Protein AF-A0A0D9X3W0-F1 (afdb_monomer_lite)

Radius of gyration: 25.12 Å; chains: 1; bounding box: 94×35×66 Å

pLDDT: mean 77.07, std 23.17, range [28.19, 95.31]

Structure (mmCIF, N/CA/C/O backbone):
data_AF-A0A0D9X3W0-F1
#
_entry.id   AF-A0A0D9X3W0-F1
#
loop_
_atom_site.group_PDB
_atom_site.id
_atom_site.type_symbol
_atom_site.label_atom_id
_atom_site.label_alt_id
_atom_site.label_comp_id
_atom_site.label_asym_id
_atom_site.label_entity_id
_atom_site.label_seq_id
_atom_site.pdbx_PDB_ins_code
_atom_site.Cartn_x
_atom_site.Cartn_y
_atom_site.Cartn_z
_atom_site.occupancy
_atom_site.B_iso_or_equiv
_atom_site.auth_seq_id
_atom_site.auth_comp_id
_atom_site.auth_asym_id
_atom_site.auth_atom_id
_atom_site.pdbx_PDB_model_num
ATOM 1 N N . MET A 1 1 ? -13.004 -5.543 -9.636 1.00 58.81 1 MET A N 1
ATOM 2 C CA . MET A 1 1 ? -12.154 -4.350 -9.584 1.00 58.81 1 MET A CA 1
ATOM 3 C C . MET A 1 1 ? -11.421 -4.196 -10.905 1.00 58.81 1 MET A C 1
ATOM 5 O O . MET A 1 1 ? -10.936 -5.173 -11.465 1.00 58.81 1 MET A O 1
ATOM 9 N N . GLY A 1 2 ? -11.319 -2.949 -11.353 1.00 67.00 2 GLY A N 1
ATOM 10 C CA . GLY A 1 2 ? -10.585 -2.433 -12.505 1.00 67.00 2 GLY A CA 1
ATOM 11 C C . GLY A 1 2 ? -11.326 -1.169 -12.980 1.00 67.00 2 GLY A C 1
ATOM 12 O O . GLY A 1 2 ? -12.540 -1.209 -13.066 1.00 67.00 2 GLY A O 1
ATOM 13 N N . ARG A 1 3 ? -10.698 -0.047 -13.353 1.00 73.88 3 ARG A N 1
ATOM 14 C CA . ARG A 1 3 ? -9.425 0.031 -14.079 1.00 73.88 3 ARG A CA 1
ATOM 15 C C . ARG A 1 3 ? -8.792 1.420 -14.003 1.00 73.88 3 ARG A C 1
ATOM 17 O O . ARG A 1 3 ? -9.477 2.424 -14.106 1.00 73.88 3 ARG A O 1
ATOM 24 N N . MET A 1 4 ? -7.467 1.465 -13.886 1.00 76.31 4 MET A N 1
ATOM 25 C CA . MET A 1 4 ? -6.704 2.717 -13.952 1.00 76.31 4 MET A CA 1
ATOM 26 C C . MET A 1 4 ? -5.955 2.867 -15.278 1.00 76.31 4 MET A C 1
ATOM 28 O O . MET A 1 4 ? -5.968 3.942 -15.845 1.00 76.31 4 MET A O 1
ATOM 32 N N . HIS A 1 5 ? -5.356 1.803 -15.807 1.00 88.06 5 HIS A N 1
ATOM 33 C CA . HIS A 1 5 ? -4.697 1.791 -17.120 1.00 88.06 5 HIS A CA 1
ATOM 34 C C . HIS A 1 5 ? -5.047 0.492 -17.857 1.00 88.06 5 HIS A C 1
ATOM 36 O O . HIS A 1 5 ? -4.181 -0.272 -18.275 1.00 88.06 5 HIS A O 1
ATOM 42 N N . SER A 1 6 ? -6.334 0.162 -17.913 1.00 87.81 6 SER A N 1
ATOM 43 C CA . SER A 1 6 ? -6.803 -1.044 -18.588 1.00 87.81 6 SER A CA 1
ATOM 44 C C . SER A 1 6 ? -8.214 -0.805 -19.169 1.00 87.81 6 SER A C 1
ATOM 46 O O . SER A 1 6 ? -8.948 0.049 -18.683 1.00 87.81 6 SER A O 1
ATOM 48 N N . ARG A 1 7 ? -8.625 -1.580 -20.187 1.00 88.06 7 ARG A N 1
ATOM 49 C CA . ARG A 1 7 ? -9.913 -1.453 -20.923 1.00 88.06 7 ARG A CA 1
ATOM 50 C C . ARG A 1 7 ? -11.044 -2.416 -20.519 1.00 88.06 7 ARG A C 1
ATOM 52 O O . ARG A 1 7 ? -11.137 -3.511 -21.041 1.00 88.06 7 ARG A O 1
ATOM 59 N N . GLY A 1 8 ? -11.904 -2.098 -19.577 1.00 88.44 8 GLY A N 1
ATOM 60 C CA . GLY A 1 8 ? -12.957 -3.029 -19.158 1.00 88.44 8 GLY A CA 1
ATOM 61 C C . GLY A 1 8 ? -13.407 -2.815 -17.728 1.00 88.44 8 GLY A C 1
ATOM 62 O O . GLY A 1 8 ? -12.991 -1.860 -17.082 1.00 88.44 8 GLY A O 1
ATOM 63 N N . LYS A 1 9 ? -14.313 -3.663 -17.262 1.00 89.81 9 LYS A N 1
ATOM 64 C CA . LYS A 1 9 ? -15.359 -3.168 -16.362 1.00 89.81 9 LYS A CA 1
ATOM 65 C C . LYS A 1 9 ? -15.610 -4.067 -15.149 1.00 89.81 9 LYS A C 1
ATOM 67 O O . LYS A 1 9 ? -16.729 -4.171 -14.679 1.00 89.81 9 LYS A O 1
ATOM 72 N N . GLY A 1 10 ? -14.581 -4.755 -14.652 1.00 90.38 10 GLY A N 1
ATOM 73 C CA . GLY A 1 10 ? -14.749 -5.700 -13.544 1.00 90.38 10 GLY A CA 1
ATOM 74 C C . GLY A 1 10 ? -15.126 -5.009 -12.228 1.00 90.38 10 GLY A C 1
ATOM 75 O O . GLY A 1 10 ? -14.367 -4.172 -11.739 1.00 90.38 10 GLY A O 1
ATOM 76 N N . ILE A 1 11 ? -16.217 -5.443 -11.592 1.00 90.25 11 ILE A N 1
ATOM 77 C CA . ILE A 1 11 ? -16.787 -4.833 -10.371 1.00 90.25 11 ILE A CA 1
ATOM 78 C C . ILE A 1 11 ? -16.448 -5.553 -9.056 1.00 90.25 11 ILE A C 1
ATOM 80 O O . ILE A 1 11 ? -16.770 -5.047 -7.994 1.00 90.25 11 ILE A O 1
ATOM 84 N N . SER A 1 12 ? -15.737 -6.686 -9.098 1.00 90.81 12 SER A N 1
ATOM 85 C CA . SER A 1 12 ? -15.375 -7.453 -7.891 1.00 90.81 12 SER A CA 1
ATOM 86 C C . SER A 1 12 ? -14.676 -6.616 -6.803 1.00 90.81 12 SER A C 1
ATOM 88 O O . SER A 1 12 ? -13.632 -6.010 -7.048 1.00 90.81 12 SER A O 1
ATOM 90 N N . SER A 1 13 ? -15.228 -6.591 -5.599 1.00 90.56 13 SER A N 1
ATOM 91 C CA . SER A 1 13 ? -14.636 -5.976 -4.409 1.00 90.56 13 SER A CA 1
ATOM 92 C C . SER A 1 13 ? -15.151 -6.703 -3.167 1.00 90.56 13 SER A C 1
ATOM 94 O O . SER A 1 13 ? -16.146 -7.423 -3.228 1.00 90.56 13 SER A O 1
ATOM 96 N N . SER A 1 14 ? -14.459 -6.552 -2.038 1.00 90.44 14 SER A N 1
ATOM 97 C CA . SER A 1 14 ? -14.962 -7.061 -0.761 1.00 90.44 14 SER A CA 1
ATOM 98 C C . SER A 1 14 ? -16.174 -6.241 -0.313 1.00 90.44 14 SER A C 1
ATOM 100 O O . SER A 1 14 ? -16.066 -5.016 -0.205 1.00 90.44 14 SER A O 1
ATOM 102 N N . ALA A 1 15 ? -17.282 -6.905 0.016 1.00 91.75 15 ALA A N 1
ATOM 103 C CA . ALA A 1 15 ? -18.425 -6.289 0.680 1.00 91.75 15 ALA A CA 1
ATOM 104 C C . ALA A 1 15 ? -18.239 -6.375 2.201 1.00 91.75 15 ALA A C 1
ATOM 106 O O . ALA A 1 15 ? -18.102 -7.462 2.760 1.00 91.75 15 ALA A O 1
ATOM 107 N N . LEU A 1 16 ? -18.176 -5.223 2.871 1.00 90.38 16 LEU A N 1
ATOM 108 C CA . LEU A 1 16 ? -18.080 -5.181 4.330 1.00 90.38 16 LEU A CA 1
ATOM 109 C C . LEU A 1 16 ? -19.440 -5.531 4.956 1.00 90.38 16 LEU A C 1
ATOM 111 O O . LEU A 1 16 ? -20.466 -5.112 4.415 1.00 90.38 16 LEU A O 1
ATOM 115 N N . PRO A 1 17 ? -19.470 -6.242 6.099 1.00 90.69 17 PRO A N 1
ATOM 116 C CA . PRO A 1 17 ? -20.710 -6.472 6.827 1.00 90.69 17 PRO A CA 1
ATOM 117 C C . PRO A 1 17 ? -21.314 -5.141 7.289 1.00 90.69 17 PRO A C 1
ATOM 119 O O . PRO A 1 17 ? -20.596 -4.201 7.637 1.00 90.69 17 PRO A O 1
ATOM 122 N N . TYR A 1 18 ? -22.646 -5.072 7.311 1.00 92.25 18 TYR A N 1
ATOM 123 C CA . TYR A 1 18 ? -23.365 -3.873 7.747 1.00 92.25 18 TYR A CA 1
ATOM 124 C C . TYR A 1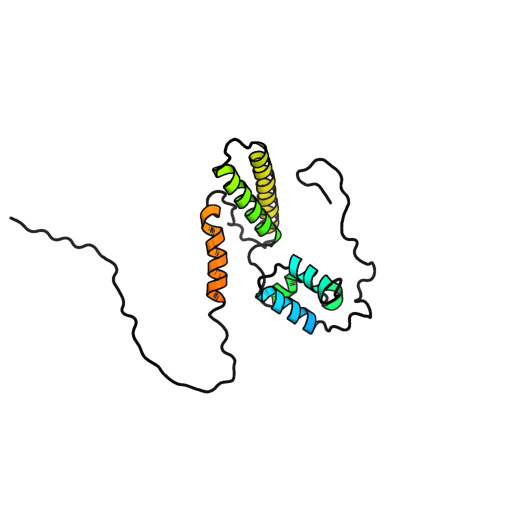 18 ? -23.095 -3.545 9.223 1.00 92.25 18 TYR A C 1
ATOM 126 O O . TYR A 1 18 ? -22.820 -2.396 9.579 1.00 92.25 18 TYR A O 1
ATOM 134 N N . LYS A 1 19 ? -23.136 -4.569 10.087 1.00 89.88 19 LYS A N 1
ATOM 135 C CA . LYS A 1 19 ? -22.853 -4.428 11.518 1.00 89.88 19 LYS A CA 1
ATOM 136 C C . LYS A 1 19 ? -21.384 -4.055 11.721 1.00 89.88 19 LYS A C 1
ATOM 138 O O . LYS A 1 19 ? -20.487 -4.755 11.260 1.00 89.88 19 LYS A O 1
ATOM 143 N N . ARG A 1 20 ? -21.153 -2.940 12.422 1.00 88.12 20 ARG A N 1
ATOM 144 C CA . ARG A 1 20 ? -19.806 -2.432 12.742 1.00 88.12 20 ARG A CA 1
ATOM 145 C C . ARG A 1 20 ? -19.270 -2.936 14.078 1.00 88.12 20 ARG A C 1
ATOM 147 O O . ARG A 1 20 ? -18.068 -2.815 14.305 1.00 88.12 20 ARG A O 1
ATOM 154 N N . THR A 1 21 ? -20.138 -3.481 14.925 1.00 88.44 21 THR A N 1
ATOM 155 C CA . THR A 1 21 ? -19.767 -4.126 16.184 1.00 88.44 21 THR A CA 1
ATOM 156 C C . THR A 1 21 ? -19.062 -5.456 15.917 1.00 88.44 21 THR A C 1
ATOM 158 O O . THR A 1 21 ? -19.331 -6.094 14.891 1.00 88.44 21 THR A O 1
ATOM 161 N N . PRO A 1 22 ? -18.145 -5.882 16.800 1.00 86.44 22 PRO A N 1
ATOM 162 C CA . PRO A 1 22 ? -17.535 -7.194 16.675 1.00 86.44 22 PRO A CA 1
ATOM 163 C C . PRO A 1 22 ? -18.610 -8.283 16.852 1.00 86.44 22 PRO A C 1
ATOM 165 O O . PRO A 1 22 ? -19.559 -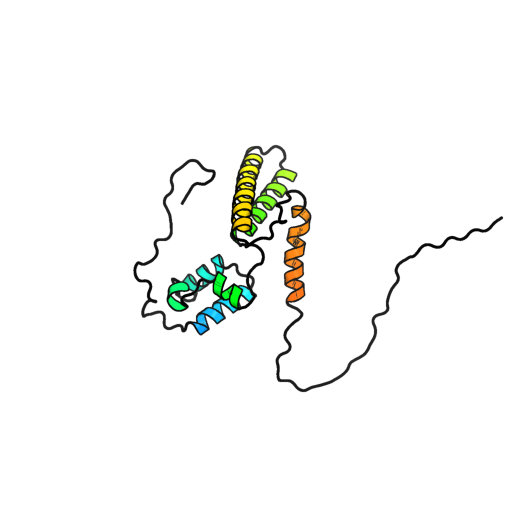8.097 17.620 1.00 86.44 22 PRO A O 1
ATOM 168 N N . PRO A 1 23 ? -18.513 -9.402 16.117 1.00 88.19 23 PRO A N 1
ATOM 169 C CA . PRO A 1 23 ? -19.433 -10.521 16.288 1.00 88.19 23 PRO A CA 1
ATOM 170 C C . PRO A 1 23 ? -19.212 -11.197 17.650 1.00 88.19 23 PRO A C 1
ATOM 172 O O . PRO A 1 23 ? -18.092 -11.238 18.150 1.00 88.19 23 PRO A O 1
ATOM 175 N N . SER A 1 24 ? -20.270 -11.771 18.227 1.00 88.44 24 SER A N 1
ATOM 176 C CA . SER A 1 24 ? -20.265 -12.338 19.588 1.00 88.44 24 SER A CA 1
ATOM 177 C C . SER A 1 24 ? -19.302 -13.513 19.790 1.00 88.44 24 SER A C 1
ATOM 179 O O . SER A 1 24 ? -18.895 -13.787 20.916 1.00 88.44 24 SER A O 1
ATOM 181 N N . TRP A 1 25 ? -18.920 -14.211 18.718 1.00 88.94 25 TRP A N 1
ATOM 182 C CA . TRP A 1 25 ? -17.947 -15.304 18.777 1.00 88.94 25 TRP A CA 1
ATOM 183 C C . TRP A 1 25 ? -16.493 -14.823 18.872 1.00 88.94 25 TRP A C 1
ATOM 185 O O . TRP A 1 25 ? -15.621 -15.607 19.242 1.00 88.94 25 TRP A O 1
ATOM 195 N N . VAL A 1 26 ? -16.207 -13.552 18.564 1.00 87.75 26 VAL A N 1
ATOM 196 C CA . VAL A 1 26 ? -14.872 -12.975 18.772 1.00 87.75 26 VAL A CA 1
ATOM 197 C C . VAL A 1 26 ? -14.775 -12.547 20.231 1.00 87.75 26 VAL A C 1
ATOM 199 O O . VAL A 1 26 ? -15.257 -11.485 20.612 1.00 87.75 26 VAL A O 1
ATOM 202 N N . LYS A 1 27 ? -14.152 -13.399 21.047 1.00 87.81 27 LYS A N 1
ATOM 203 C CA . LYS A 1 27 ? -13.922 -13.160 22.484 1.00 87.81 27 LYS A CA 1
ATOM 204 C C . LYS A 1 27 ? -12.586 -12.472 22.786 1.00 87.81 27 LYS A C 1
ATOM 206 O O . LYS A 1 27 ? -12.258 -12.249 23.942 1.00 87.81 27 LYS A O 1
ATOM 211 N N . THR A 1 28 ? -11.798 -12.188 21.756 1.00 88.75 28 THR A N 1
ATOM 212 C CA . THR A 1 28 ? -10.463 -11.601 21.880 1.00 88.75 28 THR A CA 1
ATOM 213 C C . THR A 1 28 ? -10.545 -10.151 22.348 1.00 88.75 28 THR A C 1
ATOM 215 O O . THR A 1 28 ? -11.304 -9.362 21.775 1.00 88.75 28 THR A O 1
ATOM 218 N N . ALA A 1 29 ? -9.742 -9.789 23.351 1.00 90.75 29 ALA A N 1
ATOM 219 C CA . ALA A 1 29 ? -9.647 -8.413 23.820 1.00 90.75 29 ALA A CA 1
ATOM 220 C C . ALA A 1 29 ? -8.882 -7.536 22.816 1.00 90.75 29 ALA A C 1
ATOM 222 O O . ALA A 1 29 ? -8.087 -8.018 22.008 1.00 90.75 29 ALA A O 1
ATOM 223 N N . ALA A 1 30 ? -9.104 -6.220 22.867 1.00 90.75 30 ALA A N 1
ATOM 224 C CA . ALA A 1 30 ? -8.419 -5.283 21.977 1.00 90.75 30 ALA A CA 1
ATOM 225 C C . ALA A 1 30 ? -6.888 -5.305 22.161 1.00 90.75 30 ALA A C 1
ATOM 227 O O . ALA A 1 30 ? -6.172 -5.237 21.163 1.00 90.75 30 ALA A O 1
ATOM 228 N N . SER A 1 31 ? -6.408 -5.476 23.399 1.00 92.19 31 SER A N 1
ATOM 229 C CA . SER A 1 31 ? -4.984 -5.612 23.741 1.00 92.19 31 SER A CA 1
ATOM 230 C C . SER A 1 31 ? -4.323 -6.779 23.010 1.00 92.19 31 SER A C 1
ATOM 232 O O . SER A 1 31 ? -3.294 -6.611 22.361 1.00 92.19 31 SER A O 1
ATOM 234 N N . ASP A 1 32 ? -4.967 -7.946 23.013 1.00 92.75 32 ASP A N 1
ATOM 235 C CA . ASP A 1 32 ? -4.397 -9.157 22.419 1.00 92.75 32 ASP A CA 1
ATOM 236 C C . ASP A 1 32 ? -4.280 -9.016 20.893 1.00 92.75 32 ASP A C 1
ATOM 238 O O . ASP A 1 32 ? -3.349 -9.524 20.265 1.00 92.75 32 ASP A O 1
ATOM 242 N N . VAL A 1 33 ? -5.223 -8.297 20.269 1.00 92.62 33 VAL A N 1
ATOM 243 C CA . VAL A 1 33 ? -5.176 -7.981 18.833 1.00 92.62 33 VAL A CA 1
ATOM 244 C C . VAL A 1 33 ? -4.003 -7.066 18.505 1.00 92.62 33 VAL A C 1
ATOM 246 O O . VAL A 1 33 ? -3.348 -7.265 17.479 1.00 92.62 33 VAL A O 1
ATOM 249 N N . GLU A 1 34 ? -3.707 -6.090 19.357 1.00 93.62 34 GLU A N 1
ATOM 250 C CA . GLU A 1 34 ? -2.541 -5.220 19.189 1.00 93.62 34 GLU A CA 1
ATOM 251 C C . GLU A 1 34 ? -1.236 -6.014 19.313 1.00 93.62 34 GLU A C 1
ATOM 253 O O . GLU A 1 34 ? -0.368 -5.890 18.443 1.00 93.62 34 GLU A O 1
ATOM 258 N N . ASP A 1 35 ? -1.141 -6.925 20.282 1.00 93.44 35 ASP A N 1
ATOM 259 C CA . ASP A 1 35 ? 0.017 -7.809 20.453 1.00 93.44 35 ASP A CA 1
ATOM 260 C C . ASP A 1 35 ? 0.234 -8.734 19.253 1.00 93.44 35 ASP A C 1
ATOM 262 O O . ASP A 1 35 ? 1.359 -8.890 18.759 1.00 93.44 35 ASP A O 1
ATOM 266 N N . MET A 1 36 ? -0.845 -9.306 18.714 1.00 93.56 36 MET A N 1
ATOM 267 C CA . MET A 1 36 ? -0.789 -10.111 17.492 1.00 93.56 36 MET A CA 1
ATOM 268 C C . MET A 1 36 ? -0.302 -9.292 16.291 1.00 93.56 36 MET A C 1
ATOM 270 O O . MET A 1 36 ? 0.539 -9.766 15.518 1.00 93.56 36 MET A O 1
ATOM 274 N N . ILE A 1 37 ? -0.774 -8.048 16.148 1.00 94.50 37 ILE A N 1
ATOM 275 C CA . ILE A 1 37 ? -0.329 -7.127 15.093 1.00 94.50 37 ILE A CA 1
ATOM 276 C C . ILE A 1 37 ? 1.158 -6.803 15.257 1.00 94.50 37 ILE A C 1
ATOM 278 O O . ILE A 1 37 ? 1.902 -6.865 14.276 1.00 94.50 37 ILE A O 1
ATOM 282 N N . MET A 1 38 ? 1.613 -6.502 16.475 1.00 93.62 38 MET A N 1
ATOM 283 C CA . MET A 1 38 ? 3.021 -6.211 16.756 1.00 93.62 38 MET A CA 1
ATOM 284 C C . MET A 1 38 ? 3.915 -7.418 16.466 1.00 93.62 38 MET A C 1
ATOM 286 O O . MET A 1 38 ? 4.962 -7.274 15.832 1.00 93.62 38 MET A O 1
ATOM 290 N N . LYS A 1 39 ? 3.495 -8.624 16.860 1.00 93.88 39 LYS A N 1
ATOM 291 C CA . LYS A 1 39 ? 4.221 -9.867 16.567 1.00 93.88 39 LYS A CA 1
ATOM 292 C C . LYS A 1 39 ? 4.328 -10.120 15.064 1.00 93.88 39 LYS A C 1
ATOM 294 O O . LYS A 1 39 ? 5.385 -10.530 14.589 1.00 93.88 39 LYS A O 1
ATOM 299 N N . ALA A 1 40 ? 3.261 -9.872 14.306 1.00 92.62 40 ALA A N 1
ATOM 300 C CA . ALA A 1 40 ? 3.270 -10.025 12.853 1.00 92.62 40 ALA A CA 1
ATOM 301 C C . ALA A 1 40 ? 4.139 -8.959 12.160 1.00 92.62 40 ALA A C 1
ATOM 303 O O . ALA A 1 40 ? 4.872 -9.277 11.222 1.00 92.62 40 ALA A O 1
ATOM 304 N N . ALA A 1 41 ? 4.127 -7.721 12.658 1.00 92.25 41 ALA A N 1
ATOM 305 C CA . ALA A 1 41 ? 4.967 -6.641 12.147 1.00 92.25 41 ALA A CA 1
ATOM 306 C C . ALA A 1 41 ? 6.460 -6.893 12.393 1.00 92.25 41 ALA A C 1
ATOM 308 O O . ALA A 1 41 ? 7.256 -6.709 11.477 1.00 92.25 41 ALA A O 1
ATOM 309 N N . LYS A 1 42 ? 6.836 -7.409 13.572 1.00 91.19 42 LYS A N 1
ATOM 310 C CA . LYS A 1 42 ? 8.219 -7.832 13.876 1.00 91.19 42 LYS A CA 1
ATOM 311 C C . LYS A 1 42 ? 8.706 -8.975 12.980 1.00 91.19 42 LYS A C 1
ATOM 313 O O . LYS A 1 42 ? 9.881 -9.068 12.681 1.00 91.19 42 LYS A O 1
ATOM 318 N N . LYS A 1 43 ? 7.802 -9.822 12.476 1.00 91.56 43 LYS A N 1
ATOM 319 C CA . LYS A 1 43 ? 8.140 -10.822 11.443 1.00 91.56 43 LYS A CA 1
ATOM 320 C C . LYS A 1 43 ? 8.354 -10.209 10.049 1.00 91.56 43 LYS A C 1
ATOM 322 O O . LYS A 1 43 ? 8.627 -10.943 9.102 1.00 91.56 43 LYS A O 1
ATOM 327 N N . GLY A 1 44 ? 8.172 -8.898 9.890 1.00 88.44 44 GLY A N 1
ATOM 328 C CA . GLY A 1 44 ? 8.279 -8.188 8.617 1.00 88.44 44 GLY A CA 1
ATOM 329 C C . GLY A 1 44 ? 7.044 -8.306 7.720 1.00 88.44 44 GLY A C 1
ATOM 330 O O . GLY A 1 44 ? 7.135 -8.036 6.521 1.00 88.44 44 GLY A O 1
ATOM 331 N N . GLN A 1 45 ? 5.887 -8.722 8.252 1.00 90.69 45 GLN A N 1
ATOM 332 C CA . GLN A 1 45 ? 4.664 -8.790 7.450 1.00 90.69 45 GLN A CA 1
ATOM 333 C C . GLN A 1 45 ? 4.109 -7.396 7.154 1.00 90.69 45 GLN A C 1
ATOM 335 O O . GLN A 1 45 ? 4.087 -6.511 8.009 1.00 90.69 45 GLN A O 1
ATOM 340 N N . MET A 1 46 ? 3.616 -7.205 5.929 1.00 91.12 46 MET A N 1
ATOM 341 C CA . MET A 1 46 ? 3.010 -5.938 5.523 1.00 91.12 46 MET A CA 1
ATOM 342 C C . MET A 1 46 ? 1.591 -5.787 6.094 1.00 91.12 46 MET A C 1
ATOM 344 O O . MET A 1 46 ? 0.890 -6.789 6.239 1.00 91.12 46 MET A O 1
ATOM 348 N N . PRO A 1 47 ? 1.113 -4.559 6.370 1.00 92.94 47 PRO A N 1
ATOM 349 C CA . PRO A 1 47 ? -0.212 -4.311 6.944 1.00 92.94 47 PRO A CA 1
ATOM 350 C C . PRO A 1 47 ? -1.368 -5.027 6.230 1.00 92.94 47 PRO A C 1
ATOM 352 O O . PRO A 1 47 ? -2.278 -5.524 6.899 1.00 92.94 47 PRO A O 1
ATOM 355 N N . SER A 1 48 ? -1.335 -5.125 4.894 1.00 92.94 48 SER A N 1
ATOM 356 C CA . SER A 1 48 ? -2.348 -5.883 4.140 1.00 92.94 48 SER A CA 1
ATOM 357 C C . SER A 1 48 ? -2.305 -7.382 4.440 1.00 92.94 48 SER A C 1
ATOM 359 O O . SER A 1 48 ? -3.353 -8.007 4.576 1.00 92.94 48 SER A O 1
ATOM 361 N N . GLN A 1 49 ? -1.106 -7.957 4.573 1.00 92.69 49 GLN A N 1
ATOM 362 C CA . GLN A 1 49 ? -0.913 -9.371 4.908 1.00 92.69 49 GLN A CA 1
ATOM 363 C C . GLN A 1 49 ? -1.310 -9.656 6.356 1.00 92.69 49 GLN A C 1
ATOM 365 O O . GLN A 1 49 ? -1.984 -10.650 6.604 1.00 92.69 49 GLN A O 1
ATOM 370 N N . ILE A 1 50 ? -0.976 -8.758 7.290 1.00 94.69 50 ILE A N 1
ATOM 371 C CA . ILE A 1 50 ? -1.385 -8.863 8.699 1.00 94.69 50 ILE A CA 1
ATOM 372 C C . ILE A 1 50 ? -2.913 -8.974 8.794 1.00 94.69 50 ILE A C 1
ATOM 374 O O . ILE A 1 50 ? -3.431 -9.833 9.498 1.00 94.69 50 ILE A O 1
ATOM 378 N N . GLY A 1 51 ? -3.651 -8.156 8.037 1.00 93.38 51 GLY A N 1
ATOM 379 C CA . GLY A 1 51 ? -5.114 -8.225 8.014 1.00 93.38 51 GLY A CA 1
ATOM 380 C C . GLY A 1 51 ? -5.676 -9.551 7.483 1.00 93.38 51 GLY A C 1
ATOM 381 O O . GLY A 1 51 ? -6.734 -9.977 7.937 1.00 93.38 51 GLY A O 1
ATOM 382 N N . VAL A 1 52 ? -4.982 -10.205 6.546 1.00 94.06 52 VAL A N 1
ATOM 383 C CA . VAL A 1 52 ? -5.355 -11.536 6.032 1.00 94.06 52 VAL A CA 1
ATOM 384 C C . VAL A 1 52 ? -5.062 -12.610 7.077 1.00 94.06 52 VAL A C 1
ATOM 386 O O . VAL A 1 52 ? -5.928 -13.418 7.382 1.00 94.06 52 VAL A O 1
ATOM 389 N N . VAL A 1 53 ? -3.888 -12.559 7.707 1.00 94.31 53 VAL A N 1
ATOM 390 C CA . VAL A 1 53 ? -3.493 -13.496 8.769 1.00 94.31 53 VAL A CA 1
ATOM 391 C C . VAL A 1 53 ? -4.464 -13.448 9.951 1.00 94.31 53 VAL A C 1
ATOM 393 O O . VAL A 1 53 ? -4.922 -14.489 10.414 1.00 94.31 53 VAL A O 1
ATOM 396 N N . LEU A 1 54 ? -4.849 -12.250 10.400 1.00 93.31 54 LEU A N 1
ATOM 397 C CA . LEU A 1 54 ? -5.828 -12.084 11.481 1.00 93.31 54 LEU A CA 1
ATOM 398 C C . LEU A 1 54 ? -7.211 -12.638 11.123 1.00 93.31 54 LEU A C 1
ATOM 400 O O . LEU A 1 54 ? -7.920 -13.133 11.998 1.00 93.31 54 LEU A O 1
ATOM 404 N N . ARG A 1 55 ? -7.589 -12.584 9.845 1.00 92.25 55 ARG A N 1
ATOM 405 C CA . ARG A 1 55 ? -8.857 -13.137 9.373 1.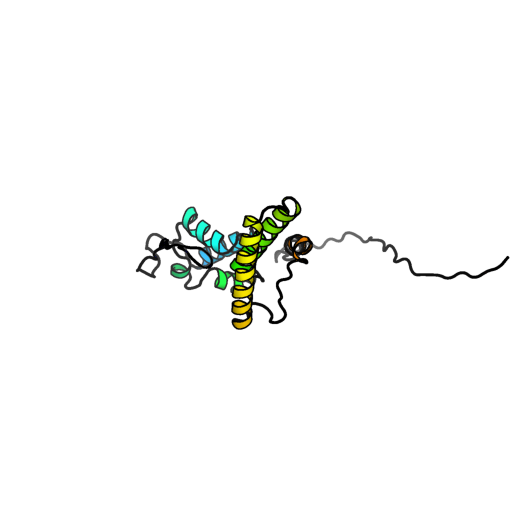00 92.25 55 ARG A CA 1
ATOM 406 C C . ARG A 1 55 ? -8.823 -14.657 9.329 1.00 92.25 55 ARG A C 1
ATOM 408 O O . ARG A 1 55 ? -9.726 -15.286 9.868 1.00 92.25 55 ARG A O 1
ATOM 415 N N . ASP A 1 56 ? -7.795 -15.215 8.703 1.00 93.69 56 ASP A N 1
ATOM 416 C CA . ASP A 1 56 ? -7.767 -16.630 8.341 1.00 93.69 56 ASP A CA 1
ATOM 417 C C . ASP A 1 56 ? -7.294 -17.512 9.505 1.00 93.69 56 ASP A C 1
ATOM 419 O O . ASP A 1 56 ? -7.788 -18.622 9.670 1.00 93.69 56 ASP A O 1
ATOM 423 N N . GLN A 1 57 ? -6.367 -17.023 10.340 1.00 92.19 57 GLN A N 1
ATOM 424 C CA . GLN A 1 57 ? -5.826 -17.791 11.471 1.00 92.19 57 GLN A CA 1
ATOM 425 C C . GLN A 1 57 ? -6.570 -17.523 12.781 1.00 92.19 57 GLN A C 1
ATOM 427 O O . GLN A 1 57 ? -6.791 -18.441 13.563 1.00 92.19 57 GLN A O 1
ATOM 432 N N . HIS A 1 58 ? -6.939 -16.265 13.033 1.00 89.94 58 HIS A N 1
ATOM 433 C CA . HIS A 1 58 ? -7.512 -15.843 14.316 1.00 89.94 58 HIS A CA 1
ATOM 434 C C . HIS A 1 58 ? -9.027 -15.600 14.256 1.00 89.94 58 HIS A C 1
ATOM 436 O O . HIS A 1 58 ? -9.641 -15.313 15.281 1.00 89.94 58 HIS A O 1
ATOM 442 N N . GLY A 1 59 ? -9.645 -15.694 13.074 1.00 89.88 59 GLY A N 1
ATOM 443 C CA . GLY A 1 59 ? -11.088 -15.510 12.909 1.00 89.88 59 GLY A CA 1
ATOM 444 C C . GLY A 1 59 ? -11.571 -14.074 13.140 1.00 89.88 59 GLY A C 1
ATOM 445 O O . GLY A 1 59 ? -12.760 -13.861 13.376 1.00 89.88 59 GLY A O 1
ATOM 446 N N . ILE A 1 60 ? -10.680 -13.075 13.079 1.00 90.38 60 ILE A N 1
ATOM 447 C CA . ILE A 1 60 ? -11.024 -11.660 13.272 1.00 90.38 60 ILE A CA 1
ATOM 448 C C . ILE A 1 60 ? -11.340 -11.039 11.901 1.00 90.38 60 ILE A C 1
ATOM 450 O O . ILE A 1 60 ? -10.424 -10.744 11.130 1.00 90.38 60 ILE A O 1
ATOM 454 N N . PRO A 1 61 ? -12.619 -10.777 11.562 1.00 88.81 61 PRO A N 1
ATOM 455 C CA . PRO A 1 61 ? -12.980 -10.318 10.221 1.00 88.81 61 PRO A CA 1
ATOM 456 C C . PRO A 1 61 ? -12.511 -8.883 9.945 1.00 88.81 61 PRO A C 1
ATOM 458 O O . PRO A 1 61 ? -12.062 -8.565 8.839 1.00 88.81 61 PRO A O 1
ATOM 461 N N . LEU A 1 62 ? -12.623 -8.005 10.950 1.00 91.69 62 LEU A N 1
ATOM 462 C CA . LEU A 1 62 ? -12.279 -6.589 10.867 1.00 91.69 62 LEU A CA 1
ATOM 463 C C . LEU A 1 62 ? -11.611 -6.113 12.155 1.00 91.69 62 LEU A C 1
ATOM 465 O O . LEU A 1 62 ? -12.261 -5.952 13.182 1.00 91.69 62 LEU A O 1
ATOM 469 N N . VAL A 1 63 ? -10.331 -5.754 12.052 1.00 92.69 63 VAL A N 1
ATOM 470 C CA . VAL A 1 63 ? -9.554 -5.179 13.165 1.00 92.69 63 VAL A CA 1
ATOM 471 C C . VAL A 1 63 ? -10.207 -3.905 13.709 1.00 92.69 63 VAL A C 1
ATOM 473 O O . VAL A 1 63 ? -10.328 -3.736 14.916 1.00 92.69 63 VAL A O 1
ATOM 476 N N . LYS A 1 64 ? -10.724 -3.046 12.817 1.00 92.69 64 LYS A N 1
ATOM 477 C CA . LYS A 1 64 ? -11.367 -1.779 13.200 1.00 92.69 64 LYS A CA 1
ATOM 478 C C . LYS A 1 64 ? -12.574 -1.980 14.127 1.00 92.69 64 LYS A C 1
ATOM 480 O O . LYS A 1 64 ? -12.847 -1.102 14.934 1.00 92.69 64 LYS A O 1
ATOM 485 N N . SER A 1 65 ? -13.302 -3.086 13.991 1.00 91.00 65 SER A N 1
ATOM 486 C CA . SER A 1 65 ? -14.480 -3.360 14.821 1.00 91.00 65 SER A CA 1
ATOM 487 C C . SER A 1 65 ? -14.115 -3.749 16.250 1.00 91.00 65 SER A C 1
ATOM 489 O O . SER A 1 65 ? -14.902 -3.489 17.148 1.00 91.00 65 SER A O 1
ATOM 491 N N . VAL A 1 66 ? -12.933 -4.338 16.458 1.00 91.06 66 VAL A N 1
ATOM 492 C CA . VAL A 1 66 ? -12.465 -4.775 17.781 1.00 91.06 66 VAL A CA 1
ATOM 493 C C . VAL A 1 66 ? -11.709 -3.649 18.488 1.00 91.06 66 VAL A C 1
ATOM 495 O O . VAL A 1 66 ? -12.051 -3.287 19.604 1.00 91.06 66 VAL A O 1
ATOM 498 N N . THR A 1 67 ? -10.716 -3.048 17.826 1.00 91.12 67 THR A N 1
ATOM 499 C CA . THR A 1 67 ? -9.811 -2.062 18.451 1.00 91.12 67 THR A CA 1
ATOM 500 C C . THR A 1 67 ? -10.219 -0.605 18.210 1.00 91.12 67 THR A C 1
ATOM 502 O O . THR A 1 67 ? -9.601 0.318 18.730 1.00 91.12 67 THR A O 1
ATOM 505 N N . GLY A 1 68 ? -11.200 -0.342 17.337 1.00 91.06 68 GLY A N 1
ATOM 506 C CA . GLY A 1 68 ? -11.591 1.015 16.920 1.00 91.06 68 GLY A CA 1
ATOM 507 C C . GLY A 1 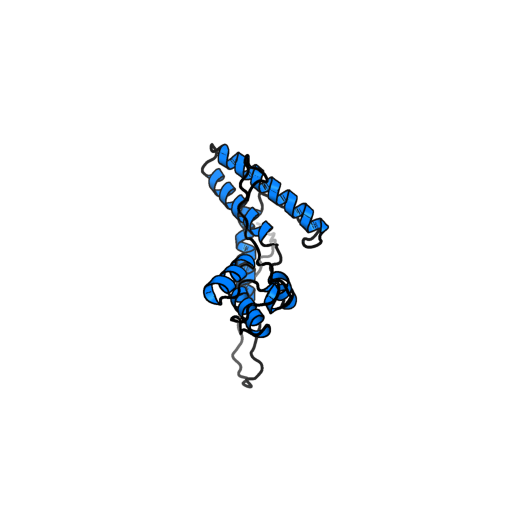68 ? -10.609 1.703 15.954 1.00 91.06 68 GLY A C 1
ATOM 508 O O . GLY A 1 68 ? -10.977 2.651 15.248 1.00 91.06 68 GLY A O 1
ATOM 509 N N . SER A 1 69 ? -9.380 1.195 15.835 1.00 93.00 69 SER A N 1
ATOM 510 C CA . SER A 1 69 ? -8.309 1.736 14.993 1.00 93.00 69 SER A CA 1
ATOM 511 C C . SER A 1 69 ? -7.956 0.816 13.819 1.00 93.00 69 SER A C 1
ATOM 513 O O . SER A 1 69 ? -8.225 -0.380 13.801 1.00 93.00 69 SER A O 1
ATOM 515 N N . LYS A 1 70 ? -7.364 1.388 12.762 1.00 94.19 70 LYS A N 1
ATOM 516 C CA . LYS A 1 70 ? -6.838 0.602 11.629 1.00 94.19 70 LYS A CA 1
ATOM 517 C C . LYS A 1 70 ? -5.431 0.094 11.949 1.00 94.19 70 LYS A C 1
ATOM 519 O O . LYS A 1 70 ? -4.686 0.791 12.628 1.00 94.19 70 LYS A O 1
ATOM 524 N N . ILE A 1 71 ? -5.031 -1.020 11.329 1.00 94.12 71 ILE A N 1
ATOM 525 C CA . ILE A 1 71 ? -3.698 -1.643 11.477 1.00 94.12 71 ILE A CA 1
ATOM 526 C C . ILE A 1 71 ? -2.566 -0.612 11.327 1.00 94.12 71 ILE A C 1
ATOM 528 O O . ILE A 1 71 ? -1.737 -0.464 12.213 1.00 94.12 71 ILE A O 1
ATOM 532 N N . LEU A 1 72 ? -2.581 0.190 10.254 1.00 93.25 72 LEU A N 1
ATOM 533 C CA . LEU A 1 72 ? -1.564 1.230 10.029 1.00 93.25 72 LEU A CA 1
ATOM 534 C C . LEU A 1 72 ? -1.495 2.303 11.127 1.00 93.25 72 LEU A C 1
ATOM 536 O O . LEU A 1 72 ? -0.463 2.947 11.267 1.00 93.25 72 LEU A O 1
ATOM 540 N N . ARG A 1 73 ? -2.584 2.560 11.857 1.00 93.44 73 ARG A N 1
ATOM 541 C CA . ARG A 1 73 ? -2.588 3.532 12.960 1.00 93.44 73 ARG A CA 1
ATOM 542 C C . ARG A 1 73 ? -1.955 2.928 14.210 1.00 93.44 73 ARG A C 1
ATOM 544 O O . ARG A 1 73 ? -1.143 3.600 14.828 1.00 93.44 73 ARG A O 1
ATOM 551 N N . ILE A 1 74 ? -2.278 1.670 14.505 1.00 94.12 74 ILE A N 1
ATOM 552 C CA . ILE A 1 74 ? -1.684 0.904 15.608 1.00 94.12 74 ILE A CA 1
ATOM 553 C C . ILE A 1 74 ? -0.166 0.814 15.403 1.00 94.12 74 ILE A C 1
ATOM 555 O O . ILE A 1 74 ? 0.602 1.233 16.258 1.00 94.12 74 ILE A O 1
ATOM 559 N N . LEU A 1 75 ? 0.286 0.425 14.205 1.00 93.19 75 LEU A N 1
ATOM 560 C CA . LEU A 1 75 ? 1.721 0.349 13.896 1.00 93.19 75 LEU A CA 1
ATOM 561 C C . LEU A 1 75 ? 2.455 1.688 14.050 1.00 93.19 75 LEU A C 1
ATOM 563 O O . LEU A 1 75 ? 3.610 1.706 14.460 1.00 93.19 75 LEU A O 1
ATOM 567 N N . LYS A 1 76 ? 1.793 2.811 13.747 1.00 92.44 76 LYS A N 1
ATOM 568 C CA . LYS A 1 76 ? 2.367 4.149 13.947 1.00 92.44 76 LYS A CA 1
ATOM 569 C C . LYS A 1 76 ? 2.473 4.530 15.416 1.00 92.44 76 LYS A C 1
ATOM 571 O O . LYS A 1 76 ? 3.459 5.155 15.780 1.00 92.44 76 LYS A O 1
ATOM 576 N N . ALA A 1 77 ? 1.486 4.160 16.231 1.00 92.50 77 ALA A N 1
ATOM 577 C CA . ALA A 1 77 ? 1.518 4.414 17.668 1.00 92.50 77 ALA A CA 1
ATOM 578 C C . ALA A 1 77 ? 2.703 3.698 18.339 1.00 92.50 77 ALA A C 1
ATOM 580 O O . ALA A 1 77 ? 3.340 4.269 19.214 1.00 92.50 77 ALA A O 1
ATOM 581 N N . HIS A 1 78 ? 3.053 2.500 17.861 1.00 90.44 78 HIS A N 1
ATOM 582 C CA . HIS A 1 78 ? 4.187 1.720 18.368 1.00 90.44 78 HIS A CA 1
ATOM 583 C C . HIS A 1 78 ? 5.519 1.963 17.634 1.00 90.44 78 HIS A C 1
ATOM 585 O O . HIS A 1 78 ? 6.493 1.271 17.911 1.00 90.44 78 HIS A O 1
ATOM 591 N N . GLY A 1 79 ? 5.582 2.887 16.667 1.00 89.69 79 GLY A N 1
ATOM 592 C CA . GLY A 1 79 ? 6.817 3.175 15.918 1.00 89.69 79 GLY A CA 1
ATOM 593 C C . GLY A 1 79 ? 7.296 2.062 14.969 1.00 89.69 79 GLY A C 1
ATOM 594 O O . GLY A 1 79 ? 8.397 2.146 14.443 1.00 89.69 79 GLY A O 1
ATOM 595 N N . LEU A 1 80 ? 6.474 1.040 14.704 1.00 88.12 80 LEU A N 1
ATOM 596 C CA . LEU A 1 80 ? 6.778 -0.084 13.799 1.00 88.12 80 LEU A CA 1
ATOM 597 C C . LEU A 1 80 ? 6.226 0.137 12.379 1.00 88.12 80 LEU A C 1
ATOM 599 O O . LEU A 1 80 ? 6.050 -0.804 11.602 1.00 88.12 80 LEU A O 1
ATOM 603 N N . ALA A 1 81 ? 5.852 1.371 12.047 1.00 86.81 81 ALA A N 1
ATOM 604 C CA . ALA A 1 81 ? 5.261 1.685 10.757 1.00 86.81 81 ALA A CA 1
ATOM 605 C C . ALA A 1 81 ? 6.333 1.771 9.660 1.00 86.81 81 ALA A C 1
ATOM 607 O O . ALA A 1 81 ? 7.396 2.342 9.887 1.00 86.81 81 ALA A O 1
ATOM 608 N N . PRO A 1 82 ? 6.043 1.283 8.442 1.00 85.62 82 PRO A N 1
ATOM 609 C CA . PRO A 1 82 ? 6.960 1.460 7.329 1.00 85.62 82 PRO A CA 1
ATOM 610 C C . PRO A 1 82 ? 7.031 2.940 6.925 1.00 85.62 82 PRO A C 1
ATOM 612 O O . PRO A 1 82 ? 5.997 3.589 6.733 1.00 85.62 82 PRO A O 1
ATOM 615 N N . GLU A 1 83 ? 8.255 3.440 6.740 1.00 84.19 83 GLU A N 1
ATOM 616 C CA . GLU A 1 83 ? 8.543 4.803 6.261 1.00 84.19 83 GLU A CA 1
ATOM 617 C C . GLU A 1 83 ? 7.901 5.076 4.897 1.00 84.19 83 GLU A C 1
ATOM 619 O O . GLU A 1 83 ? 7.297 6.120 4.643 1.00 84.19 83 GLU A O 1
ATOM 624 N N . ILE A 1 84 ? 7.992 4.091 4.002 1.00 85.56 84 ILE A N 1
ATOM 625 C CA . ILE A 1 84 ? 7.397 4.160 2.672 1.00 85.56 84 ILE A CA 1
ATOM 626 C C . ILE A 1 84 ? 6.036 3.453 2.698 1.00 85.56 84 ILE A C 1
ATOM 628 O O . ILE A 1 84 ? 5.952 2.300 3.123 1.00 85.56 84 ILE A O 1
ATOM 632 N N . PRO A 1 85 ? 4.961 4.084 2.187 1.00 90.25 85 PRO A N 1
ATOM 633 C CA . PRO A 1 85 ? 3.668 3.432 2.045 1.00 90.25 85 PRO A CA 1
ATOM 634 C C . PRO A 1 85 ? 3.753 2.143 1.219 1.00 90.25 85 PRO A C 1
ATOM 636 O O . PRO A 1 85 ? 4.344 2.120 0.137 1.00 90.25 85 PRO A O 1
ATOM 639 N N . GLU A 1 86 ? 3.075 1.104 1.703 1.00 90.56 86 GLU A N 1
ATOM 640 C CA . GLU A 1 86 ? 3.023 -0.239 1.112 1.00 90.56 86 GLU A CA 1
ATOM 641 C C . GLU A 1 86 ? 2.681 -0.219 -0.393 1.00 90.56 86 GLU A C 1
ATOM 643 O O . GLU A 1 86 ? 3.360 -0.847 -1.209 1.00 90.56 86 GLU A O 1
ATOM 648 N N . ASP A 1 87 ? 1.687 0.586 -0.780 1.00 91.12 87 ASP A N 1
ATOM 649 C CA . ASP A 1 87 ? 1.255 0.738 -2.174 1.00 91.12 87 ASP A CA 1
ATOM 650 C C . ASP A 1 87 ? 2.391 1.213 -3.094 1.00 91.12 87 ASP A C 1
ATOM 652 O O . ASP A 1 87 ? 2.553 0.732 -4.221 1.00 91.12 87 ASP A O 1
ATOM 656 N N . LEU A 1 88 ? 3.192 2.172 -2.616 1.00 91.31 88 LEU A N 1
ATOM 657 C CA . LEU A 1 88 ? 4.303 2.740 -3.373 1.00 91.31 88 LEU A CA 1
ATOM 658 C C . LEU A 1 88 ? 5.447 1.728 -3.473 1.00 91.31 88 LEU A C 1
ATOM 660 O O . LEU A 1 88 ? 5.990 1.526 -4.560 1.00 91.31 88 LEU A O 1
ATOM 664 N N . TYR A 1 89 ? 5.753 1.046 -2.366 1.00 90.44 89 TYR A N 1
ATOM 665 C CA . TYR A 1 89 ? 6.772 0.001 -2.306 1.00 90.44 89 TYR A CA 1
ATOM 666 C C . TYR A 1 89 ? 6.501 -1.117 -3.325 1.00 90.44 89 TYR A C 1
ATOM 668 O O . TYR A 1 89 ? 7.373 -1.448 -4.133 1.00 90.44 89 TYR A O 1
ATOM 676 N N . PHE A 1 90 ? 5.276 -1.650 -3.380 1.00 91.38 90 PHE A N 1
ATOM 677 C CA . PHE A 1 90 ? 4.952 -2.738 -4.308 1.00 91.38 90 PHE A CA 1
ATOM 678 C C . PHE A 1 90 ? 4.933 -2.314 -5.782 1.00 91.38 90 PHE A C 1
ATOM 680 O O . PHE A 1 90 ? 5.276 -3.120 -6.655 1.00 91.38 90 PHE A O 1
ATOM 687 N N . LEU A 1 91 ? 4.574 -1.063 -6.095 1.00 92.38 91 LEU A N 1
ATOM 688 C CA . LEU A 1 91 ? 4.690 -0.550 -7.465 1.00 92.38 91 LEU A CA 1
ATOM 689 C C . LEU A 1 91 ? 6.150 -0.390 -7.891 1.00 92.38 91 LEU A C 1
ATOM 691 O O . LEU A 1 91 ? 6.492 -0.776 -9.010 1.00 92.38 91 LEU A O 1
ATOM 695 N N . ILE A 1 92 ? 7.004 0.126 -7.006 1.00 91.62 92 ILE A N 1
ATOM 696 C CA . ILE A 1 92 ? 8.444 0.256 -7.255 1.00 91.62 92 ILE A CA 1
ATOM 697 C C . ILE A 1 92 ? 9.062 -1.130 -7.457 1.00 91.62 92 ILE A C 1
ATOM 699 O O . ILE A 1 92 ? 9.719 -1.358 -8.472 1.00 91.62 92 ILE A O 1
ATOM 703 N N . LYS A 1 93 ? 8.769 -2.089 -6.568 1.00 90.62 93 LYS A N 1
ATOM 704 C CA . LYS A 1 93 ? 9.229 -3.484 -6.680 1.00 90.62 93 LYS A CA 1
ATOM 705 C C . LYS A 1 93 ? 8.859 -4.102 -8.032 1.00 90.62 93 LYS A C 1
ATOM 707 O O . LYS A 1 93 ? 9.686 -4.745 -8.674 1.00 90.62 93 LYS A O 1
ATOM 712 N N . LYS A 1 94 ? 7.631 -3.860 -8.504 1.00 91.38 94 LYS A N 1
ATOM 713 C CA . LYS A 1 94 ? 7.169 -4.311 -9.825 1.00 91.38 94 LYS A CA 1
ATOM 714 C C . LYS A 1 94 ? 7.913 -3.625 -10.973 1.00 91.38 94 LYS A C 1
ATOM 716 O O . LYS A 1 94 ? 8.287 -4.299 -11.928 1.00 91.38 94 LYS A O 1
ATOM 721 N N . ALA A 1 95 ? 8.140 -2.314 -10.891 1.00 92.38 95 ALA A N 1
ATOM 722 C CA . ALA A 1 95 ? 8.882 -1.573 -11.912 1.00 92.38 95 ALA A CA 1
ATOM 723 C C . ALA A 1 95 ? 10.327 -2.080 -12.047 1.00 92.38 95 ALA A C 1
ATOM 725 O O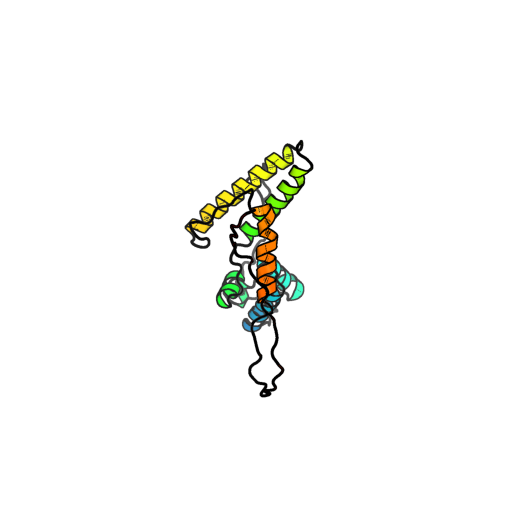 . ALA A 1 95 ? 10.803 -2.276 -13.163 1.00 92.38 95 ALA A O 1
ATOM 726 N N . VAL A 1 96 ? 10.996 -2.365 -10.924 1.00 91.44 96 VAL A N 1
ATOM 727 C CA . VAL A 1 96 ? 12.354 -2.931 -10.918 1.00 91.44 96 VAL A CA 1
ATOM 728 C C . VAL A 1 96 ? 12.389 -4.317 -11.556 1.00 91.44 96 VAL A C 1
ATOM 730 O O . VAL A 1 96 ? 13.258 -4.581 -12.385 1.00 91.44 96 VAL A O 1
ATOM 733 N N . ALA A 1 97 ? 11.410 -5.176 -11.256 1.00 90.88 97 ALA A N 1
ATOM 734 C CA . ALA A 1 97 ? 11.308 -6.489 -11.891 1.00 90.88 97 ALA A CA 1
ATOM 735 C C . ALA A 1 97 ? 11.157 -6.389 -13.423 1.00 90.88 97 ALA A C 1
ATOM 737 O O . ALA A 1 97 ? 11.854 -7.089 -14.156 1.00 90.88 97 ALA A O 1
ATOM 738 N N . ILE A 1 98 ? 10.307 -5.477 -13.915 1.00 91.69 98 ILE A N 1
ATOM 739 C CA . ILE A 1 98 ? 10.117 -5.257 -15.361 1.00 91.69 98 ILE A CA 1
ATOM 740 C C . ILE A 1 98 ? 11.390 -4.685 -16.005 1.00 91.69 98 ILE A C 1
ATOM 742 O O . ILE A 1 98 ? 11.761 -5.097 -17.102 1.00 91.69 98 ILE A O 1
ATOM 746 N N . ARG A 1 99 ? 12.101 -3.775 -15.327 1.00 90.88 99 ARG A N 1
ATOM 747 C CA . ARG A 1 99 ? 13.378 -3.231 -15.821 1.00 90.88 99 ARG A CA 1
ATOM 748 C C . ARG A 1 99 ? 14.444 -4.319 -15.956 1.00 90.88 99 ARG A C 1
ATOM 750 O O . ARG A 1 99 ? 15.059 -4.412 -17.013 1.00 90.88 99 ARG A O 1
ATOM 757 N N . LYS A 1 100 ? 14.586 -5.190 -14.952 1.00 91.12 100 LYS A N 1
ATOM 758 C CA . LYS A 1 100 ? 15.504 -6.343 -14.996 1.00 91.12 100 LYS A CA 1
ATOM 759 C C . LYS A 1 100 ? 15.180 -7.304 -16.148 1.00 91.12 100 LYS A C 1
ATOM 761 O O . LYS A 1 100 ? 16.084 -7.851 -16.772 1.00 91.12 100 LYS A O 1
ATOM 766 N N . HIS A 1 101 ? 13.898 -7.498 -16.456 1.00 91.19 101 HIS A N 1
ATOM 767 C CA . HIS A 1 101 ? 13.472 -8.283 -17.621 1.00 91.19 101 HIS A CA 1
ATOM 768 C C . HIS A 1 101 ? 13.883 -7.621 -18.946 1.00 91.19 101 HIS A C 1
ATOM 770 O O . HIS A 1 101 ? 14.465 -8.279 -19.808 1.00 91.19 101 HIS A O 1
ATOM 776 N N . LEU A 1 102 ? 13.646 -6.314 -19.088 1.00 92.38 102 LEU A N 1
ATOM 777 C CA . LEU A 1 102 ? 13.959 -5.549 -20.304 1.00 92.38 102 LEU A CA 1
ATOM 778 C C . LEU A 1 102 ? 15.462 -5.407 -20.583 1.00 92.38 102 LEU A C 1
ATOM 780 O O . LEU A 1 102 ? 15.848 -5.246 -21.739 1.00 92.38 102 LEU A O 1
ATOM 784 N N . GLU A 1 103 ? 16.315 -5.480 -19.559 1.00 90.56 103 GLU A N 1
ATOM 785 C CA . GLU A 1 103 ? 17.776 -5.480 -19.730 1.00 90.56 103 GLU A CA 1
ATOM 786 C C . GLU A 1 103 ? 18.255 -6.643 -20.599 1.00 90.56 103 GLU A C 1
ATOM 788 O O . GLU A 1 103 ? 19.119 -6.455 -21.457 1.00 90.56 103 GLU A O 1
ATOM 793 N N . ARG A 1 104 ? 17.653 -7.820 -20.400 1.00 92.75 104 ARG A N 1
ATOM 794 C CA . ARG A 1 104 ? 17.920 -9.034 -21.179 1.00 92.75 104 ARG A CA 1
ATOM 795 C C . ARG A 1 104 ? 17.100 -9.047 -22.470 1.00 92.75 104 ARG A C 1
ATOM 797 O O . ARG A 1 104 ? 17.610 -9.396 -23.527 1.00 92.75 104 ARG A O 1
ATOM 804 N N . ASN A 1 105 ? 15.846 -8.601 -22.396 1.00 93.31 105 ASN A N 1
ATOM 805 C CA . ASN A 1 105 ? 14.872 -8.669 -23.484 1.00 93.31 105 ASN A CA 1
ATOM 806 C C . ASN A 1 105 ? 14.557 -7.284 -24.061 1.00 93.31 105 ASN A C 1
ATOM 808 O O . ASN A 1 105 ? 13.445 -6.770 -23.941 1.00 93.31 105 ASN A O 1
ATOM 812 N N . ARG A 1 106 ? 15.535 -6.673 -24.738 1.00 91.31 106 ARG A N 1
ATOM 813 C CA . ARG A 1 106 ? 15.409 -5.293 -25.253 1.00 91.31 106 ARG A CA 1
ATOM 814 C C . ARG A 1 106 ? 14.335 -5.108 -26.331 1.00 91.31 106 ARG A C 1
ATOM 816 O O . ARG A 1 106 ? 13.874 -3.989 -26.542 1.00 91.31 106 ARG A O 1
ATOM 823 N N . LYS A 1 107 ? 13.947 -6.184 -27.022 1.00 94.75 107 LYS A N 1
ATOM 824 C CA . LYS A 1 107 ? 12.958 -6.160 -28.115 1.00 94.75 107 LYS A CA 1
ATOM 825 C C . LYS A 1 107 ? 11.502 -6.261 -27.628 1.00 94.75 107 LYS A C 1
ATOM 827 O O . LYS A 1 107 ? 10.593 -6.090 -28.436 1.00 94.75 107 LYS A O 1
ATOM 832 N N . ASP A 1 108 ? 11.265 -6.503 -26.336 1.00 95.25 108 ASP A N 1
ATOM 833 C CA . ASP A 1 108 ? 9.918 -6.660 -25.774 1.00 95.25 108 ASP A CA 1
ATOM 834 C C . ASP A 1 108 ? 9.198 -5.303 -25.620 1.00 95.25 108 ASP A C 1
ATOM 836 O O . ASP A 1 108 ? 9.410 -4.535 -24.673 1.00 95.25 108 ASP A O 1
ATOM 840 N N . LYS A 1 109 ? 8.331 -5.001 -26.593 1.00 95.06 109 LYS A N 1
ATOM 841 C CA . LYS A 1 109 ? 7.560 -3.751 -26.656 1.00 95.06 109 LYS A CA 1
ATOM 842 C C . LYS A 1 109 ? 6.387 -3.721 -25.668 1.00 95.06 109 LYS A C 1
ATOM 844 O O . LYS A 1 109 ? 6.068 -2.635 -25.179 1.00 95.06 109 LYS A O 1
ATOM 849 N N . ASP A 1 110 ? 5.766 -4.863 -25.344 1.00 94.75 110 ASP A N 1
ATOM 850 C CA . ASP A 1 110 ? 4.649 -4.892 -24.382 1.00 94.75 110 ASP A CA 1
ATOM 851 C C . ASP A 1 110 ? 5.167 -4.613 -22.974 1.00 94.75 110 ASP A C 1
ATOM 853 O O . ASP A 1 110 ? 4.662 -3.708 -22.310 1.00 94.75 110 ASP A O 1
ATOM 857 N N . SER A 1 111 ? 6.251 -5.269 -22.551 1.00 94.44 111 SER A N 1
ATOM 858 C CA . SER A 1 111 ? 6.861 -4.999 -21.243 1.00 94.44 111 SER A CA 1
ATOM 859 C C . SER A 1 111 ? 7.289 -3.537 -21.094 1.00 94.44 111 SER A C 1
ATOM 861 O O . SER A 1 111 ? 7.090 -2.939 -20.032 1.00 94.44 111 SER A O 1
ATOM 863 N N . LYS A 1 112 ? 7.795 -2.913 -22.168 1.00 94.50 112 LYS A N 1
ATOM 864 C CA . LYS A 1 112 ? 8.104 -1.474 -22.194 1.00 94.50 112 LYS A CA 1
ATOM 865 C C . LYS A 1 112 ? 6.848 -0.618 -22.004 1.00 94.50 112 LYS A C 1
ATOM 867 O O . LYS A 1 112 ? 6.860 0.312 -21.198 1.00 94.50 112 LYS A O 1
ATOM 872 N N . PHE A 1 113 ? 5.751 -0.950 -22.681 1.00 95.12 113 PHE A N 1
ATOM 873 C CA . PHE A 1 113 ? 4.465 -0.279 -22.487 1.00 95.12 113 PHE A CA 1
ATOM 874 C C . PHE A 1 113 ? 3.941 -0.451 -21.051 1.00 95.12 113 PHE A C 1
ATOM 876 O O . PHE A 1 113 ? 3.539 0.521 -20.407 1.00 95.12 113 PHE A O 1
ATOM 883 N N . ARG A 1 114 ? 4.013 -1.663 -20.486 1.00 94.81 114 ARG A N 1
ATOM 884 C CA . ARG A 1 114 ? 3.607 -1.934 -19.096 1.00 94.81 114 ARG A CA 1
ATOM 885 C C . ARG A 1 114 ? 4.457 -1.180 -18.079 1.00 94.81 114 ARG A C 1
ATOM 887 O O . ARG A 1 114 ? 3.896 -0.710 -17.086 1.00 94.81 114 ARG A O 1
ATOM 894 N N . LEU A 1 115 ? 5.760 -1.026 -18.322 1.00 94.38 115 LEU A N 1
ATOM 895 C CA . LEU A 1 115 ? 6.646 -0.218 -17.482 1.00 94.38 115 LEU A CA 1
ATOM 896 C C . LEU A 1 115 ? 6.159 1.233 -17.413 1.00 94.38 115 LEU A C 1
ATOM 898 O O . LEU A 1 115 ? 5.962 1.743 -16.311 1.00 94.38 115 LEU A O 1
ATOM 902 N N . ILE A 1 116 ? 5.858 1.849 -18.562 1.00 94.50 116 ILE A N 1
ATOM 903 C CA . ILE A 1 116 ? 5.317 3.218 -18.635 1.00 94.50 116 ILE A CA 1
ATOM 904 C C . ILE A 1 116 ? 4.048 3.334 -17.777 1.00 94.50 116 ILE A C 1
ATOM 906 O O . ILE A 1 116 ? 3.935 4.228 -16.939 1.00 94.50 116 ILE A O 1
ATOM 910 N N . LEU A 1 117 ? 3.120 2.377 -17.891 1.00 95.31 117 LEU A N 1
ATOM 911 C CA . LEU A 1 117 ? 1.883 2.377 -17.100 1.00 95.31 117 LEU A CA 1
ATOM 912 C C . LEU A 1 117 ? 2.112 2.211 -15.589 1.00 95.31 117 LEU A C 1
ATOM 914 O O . LEU A 1 117 ? 1.287 2.667 -14.788 1.00 95.31 117 LEU A O 1
ATOM 918 N N . VAL A 1 118 ? 3.158 1.496 -15.170 1.00 94.06 118 VAL A N 1
ATOM 919 C CA . VAL A 1 118 ? 3.531 1.356 -13.753 1.00 94.06 118 VAL A CA 1
ATOM 920 C C . VAL A 1 118 ? 4.155 2.655 -13.249 1.00 94.06 118 VAL A C 1
ATOM 922 O O . VAL A 1 118 ? 3.717 3.167 -12.221 1.00 94.06 118 VAL A O 1
ATOM 925 N N . GLU A 1 119 ? 5.091 3.239 -13.991 1.00 93.44 119 GLU A N 1
ATOM 926 C CA . GLU A 1 119 ? 5.770 4.487 -13.620 1.00 93.44 119 GLU A CA 1
ATOM 927 C C . GLU A 1 119 ? 4.803 5.670 -13.548 1.00 93.44 119 GLU A C 1
ATOM 929 O O . GLU A 1 119 ? 4.808 6.423 -12.571 1.00 93.44 119 GLU A O 1
ATOM 934 N N . SER A 1 120 ? 3.865 5.772 -14.495 1.00 94.44 120 SER A N 1
ATOM 935 C CA . SER A 1 120 ? 2.787 6.764 -14.423 1.00 94.44 120 SER A CA 1
ATOM 936 C C . SER A 1 120 ? 1.947 6.622 -13.145 1.00 94.44 120 SER A C 1
ATOM 938 O O . SER A 1 120 ? 1.521 7.629 -12.577 1.00 94.44 120 SER A O 1
ATOM 940 N N . ARG A 1 121 ? 1.720 5.398 -12.638 1.00 94.69 121 ARG A N 1
ATOM 941 C CA . ARG A 1 121 ? 1.020 5.190 -11.353 1.00 94.69 121 ARG A CA 1
ATOM 942 C C . ARG A 1 121 ? 1.870 5.617 -10.162 1.00 94.69 121 ARG A C 1
ATOM 944 O O . ARG A 1 121 ? 1.335 6.269 -9.267 1.00 94.69 121 ARG A O 1
ATOM 951 N N . ILE A 1 122 ? 3.168 5.312 -10.174 1.00 94.00 122 ILE A N 1
ATOM 952 C CA . ILE A 1 122 ? 4.110 5.735 -9.126 1.00 94.00 122 ILE A CA 1
ATOM 953 C C . ILE A 1 122 ? 4.110 7.261 -9.008 1.00 94.00 122 ILE A C 1
ATOM 955 O O . ILE A 1 122 ? 3.907 7.785 -7.916 1.00 94.00 122 ILE A O 1
ATOM 959 N N . HIS A 1 123 ? 4.232 7.989 -10.121 1.00 93.19 123 HIS A N 1
ATOM 960 C CA . HIS A 1 123 ? 4.216 9.457 -10.108 1.00 93.19 123 HIS A CA 1
ATOM 961 C C . HIS A 1 123 ? 2.889 10.037 -9.596 1.00 93.19 123 HIS A C 1
ATOM 963 O O . HIS A 1 123 ? 2.882 11.024 -8.856 1.00 93.19 123 HIS A O 1
ATOM 969 N N . ARG A 1 124 ? 1.751 9.419 -9.939 1.00 95.00 124 ARG A N 1
ATOM 970 C CA . ARG A 1 124 ? 0.434 9.825 -9.418 1.00 95.00 124 ARG A CA 1
ATOM 971 C C . ARG A 1 124 ? 0.331 9.633 -7.905 1.00 95.00 124 ARG A C 1
ATOM 973 O O . ARG A 1 124 ? -0.105 10.558 -7.221 1.00 95.00 124 ARG A O 1
ATOM 980 N N . LEU A 1 125 ? 0.756 8.480 -7.386 1.00 93.75 125 LEU A N 1
ATOM 981 C CA . LEU A 1 125 ? 0.742 8.212 -5.944 1.00 93.75 125 LEU A CA 1
ATOM 982 C C . LEU A 1 125 ? 1.735 9.090 -5.185 1.00 93.75 125 LEU A C 1
ATOM 984 O O . LEU A 1 125 ? 1.388 9.638 -4.143 1.00 93.75 125 LEU A O 1
ATOM 988 N N . ALA A 1 126 ? 2.935 9.294 -5.726 1.00 92.81 126 ALA A N 1
ATOM 989 C CA . ALA A 1 126 ? 3.931 10.171 -5.126 1.00 92.81 126 ALA A CA 1
ATOM 990 C C . ALA A 1 126 ? 3.396 11.604 -4.973 1.00 92.81 126 ALA A C 1
ATOM 992 O O . ALA A 1 126 ? 3.503 12.183 -3.894 1.00 92.81 126 ALA A O 1
ATOM 993 N N . ARG A 1 127 ? 2.740 12.159 -6.008 1.00 93.88 127 ARG A N 1
ATOM 994 C CA . ARG A 1 127 ? 2.084 13.479 -5.914 1.00 93.88 127 ARG A CA 1
ATOM 995 C C . ARG A 1 127 ? 1.031 13.525 -4.807 1.00 93.88 127 ARG A C 1
ATOM 997 O O . ARG A 1 127 ? 1.016 14.471 -4.022 1.00 93.88 127 ARG A O 1
ATOM 1004 N N . TYR A 1 128 ? 0.178 12.504 -4.723 1.00 95.12 128 TYR A N 1
ATOM 1005 C CA . TYR A 1 128 ? -0.830 12.413 -3.666 1.00 95.12 128 TYR A CA 1
ATOM 1006 C C . TYR A 1 128 ? -0.189 12.399 -2.273 1.00 95.12 128 TYR A C 1
ATOM 1008 O O . TYR A 1 128 ? -0.592 13.175 -1.407 1.00 95.12 128 TYR A O 1
ATOM 1016 N N . TYR A 1 129 ? 0.839 11.575 -2.064 1.00 93.62 129 TYR A N 1
ATOM 1017 C CA . TYR A 1 129 ? 1.445 11.435 -0.746 1.00 93.62 129 TYR A CA 1
ATOM 1018 C C . TYR A 1 129 ? 2.266 12.639 -0.297 1.00 93.62 129 TYR A C 1
ATOM 1020 O O . TYR A 1 129 ? 2.254 12.943 0.899 1.00 93.62 129 TYR A O 1
ATOM 1028 N N . LYS A 1 130 ? 2.899 13.357 -1.234 1.00 91.88 130 LYS A N 1
ATOM 1029 C CA . LYS A 1 130 ? 3.509 14.667 -0.966 1.00 91.88 130 LYS A CA 1
ATOM 1030 C C . LYS A 1 130 ? 2.469 15.665 -0.467 1.00 91.88 130 LYS A C 1
ATOM 1032 O O . LYS A 1 130 ? 2.678 16.307 0.555 1.00 91.88 130 LYS A O 1
ATOM 1037 N N . ARG A 1 131 ? 1.305 15.730 -1.127 1.00 94.56 131 ARG A N 1
ATOM 1038 C CA . ARG A 1 131 ? 0.194 16.595 -0.698 1.00 94.56 131 ARG A CA 1
ATOM 1039 C C . ARG A 1 131 ? -0.320 16.221 0.694 1.00 94.56 131 ARG A C 1
ATOM 1041 O O . ARG A 1 131 ? -0.593 17.103 1.495 1.00 94.56 131 ARG A O 1
ATOM 1048 N N . THR A 1 132 ? -0.422 14.928 1.008 1.00 93.00 132 THR A N 1
ATOM 1049 C CA . THR A 1 132 ? -0.849 14.456 2.340 1.00 93.00 132 THR A CA 1
ATOM 1050 C C . THR A 1 132 ? 0.270 14.430 3.389 1.00 93.00 132 THR A C 1
ATOM 1052 O O . THR A 1 132 ? 0.054 13.875 4.462 1.00 93.00 132 THR A O 1
ATOM 1055 N N . LYS A 1 133 ? 1.466 14.959 3.081 1.00 89.56 133 LYS A N 1
ATOM 1056 C CA . LYS A 1 133 ? 2.642 14.999 3.974 1.00 89.56 133 LYS A CA 1
ATOM 1057 C C . LYS A 1 133 ? 3.085 13.632 4.525 1.00 89.56 133 LYS A C 1
ATOM 1059 O O . LYS A 1 133 ? 3.679 13.552 5.591 1.00 89.56 133 LYS A O 1
ATOM 1064 N N . LYS A 1 134 ? 2.798 12.541 3.803 1.00 86.38 134 LYS A N 1
ATOM 1065 C CA . LYS A 1 134 ? 3.301 11.196 4.150 1.00 86.38 134 LYS A CA 1
ATOM 1066 C C . LYS A 1 134 ? 4.689 10.926 3.575 1.00 86.38 134 LYS A C 1
ATOM 1068 O O . LYS A 1 134 ? 5.340 9.988 4.002 1.00 86.38 134 LYS A O 1
ATOM 1073 N N . LEU A 1 135 ? 5.092 11.702 2.572 1.00 87.75 135 LEU A N 1
ATOM 1074 C CA . LEU A 1 135 ? 6.421 11.673 1.976 1.00 87.75 135 LEU A CA 1
ATOM 1075 C C . LEU A 1 135 ? 7.015 13.085 2.019 1.00 87.75 135 LEU A C 1
ATOM 1077 O O . LEU A 1 135 ? 6.254 14.052 1.888 1.00 87.75 135 LEU A O 1
ATOM 1081 N N . PRO A 1 136 ? 8.349 13.217 2.130 1.00 88.50 136 PRO A N 1
ATOM 1082 C CA . PRO A 1 136 ? 8.991 14.518 2.073 1.00 88.50 136 PRO A CA 1
ATOM 1083 C C . PRO A 1 136 ? 8.816 15.151 0.679 1.00 88.50 136 PRO A C 1
ATOM 1085 O O . PRO A 1 136 ? 8.775 14.443 -0.337 1.00 88.50 136 PRO A O 1
ATOM 1088 N N . PRO A 1 137 ? 8.718 16.489 0.585 1.00 89.31 137 PRO A N 1
ATOM 1089 C CA . PRO A 1 137 ? 8.484 17.185 -0.684 1.00 89.31 137 PRO A CA 1
ATOM 1090 C C . PRO A 1 137 ? 9.626 16.970 -1.690 1.00 89.31 137 PRO A C 1
ATOM 1092 O O . PRO A 1 137 ? 9.387 16.888 -2.902 1.00 89.31 137 PRO A O 1
ATOM 1095 N N . THR A 1 138 ? 10.844 16.789 -1.178 1.00 89.56 138 THR A N 1
ATOM 1096 C CA . THR A 1 138 ? 12.073 16.506 -1.928 1.00 89.56 138 THR A CA 1
ATOM 1097 C C . THR A 1 138 ? 12.105 15.109 -2.546 1.00 89.56 138 THR A C 1
ATOM 1099 O O . THR A 1 138 ? 12.889 14.873 -3.462 1.00 89.56 138 THR A O 1
ATOM 1102 N N . TRP A 1 139 ? 11.233 14.191 -2.113 1.00 88.88 139 TRP A N 1
ATOM 1103 C CA . TRP A 1 139 ? 11.245 12.807 -2.583 1.00 88.88 139 TRP A CA 1
ATOM 1104 C C . TRP A 1 139 ? 11.014 12.720 -4.095 1.00 88.88 139 TRP A C 1
ATOM 1106 O O . TRP A 1 139 ? 10.037 13.266 -4.617 1.00 88.88 139 TRP A O 1
ATOM 1116 N N . LYS A 1 140 ? 11.871 12.010 -4.825 1.00 86.81 140 LYS A N 1
ATOM 1117 C CA . LYS A 1 140 ? 11.722 11.793 -6.270 1.00 86.81 140 LYS A CA 1
ATOM 1118 C C . LYS A 1 140 ? 11.911 10.318 -6.595 1.00 86.81 140 LYS A C 1
ATOM 1120 O O . LYS A 1 140 ? 12.797 9.664 -6.058 1.00 86.81 140 LYS A O 1
ATOM 1125 N N . TYR A 1 141 ? 11.082 9.814 -7.503 1.00 85.62 141 TYR A N 1
ATOM 1126 C CA . TYR A 1 141 ? 11.284 8.499 -8.094 1.00 85.62 141 TYR A CA 1
ATOM 1127 C C . TYR A 1 141 ? 12.371 8.617 -9.164 1.00 85.62 141 TYR A C 1
ATOM 1129 O O . TYR A 1 141 ? 12.179 9.320 -10.156 1.00 85.62 141 TYR A O 1
ATOM 1137 N N . ILE A 1 142 ? 13.509 7.959 -8.947 1.00 82.56 142 ILE A N 1
ATOM 1138 C CA . ILE A 1 142 ? 14.619 7.916 -9.901 1.00 82.56 142 ILE A CA 1
ATOM 1139 C C . ILE A 1 142 ? 14.708 6.492 -10.437 1.00 82.56 142 ILE A C 1
ATOM 1141 O O . ILE A 1 142 ? 14.912 5.539 -9.691 1.00 82.56 142 ILE A O 1
ATOM 1145 N N . SER A 1 143 ? 14.540 6.348 -11.744 1.00 71.44 143 SER A N 1
ATOM 1146 C CA . SER A 1 143 ? 14.482 5.055 -12.424 1.00 71.44 143 SER A CA 1
ATOM 1147 C C . SER A 1 143 ? 15.820 4.309 -12.481 1.00 71.44 143 SER A C 1
ATOM 1149 O O . SER A 1 143 ? 15.828 3.086 -12.618 1.00 71.44 143 SER A O 1
ATOM 1151 N N . THR A 1 144 ? 16.939 5.030 -12.386 1.00 64.19 144 THR A N 1
ATOM 1152 C CA . THR A 1 144 ? 18.307 4.493 -12.445 1.00 64.19 144 THR A CA 1
ATOM 1153 C C . THR A 1 144 ? 18.825 4.046 -11.076 1.00 64.19 144 THR A C 1
ATOM 1155 O O . THR A 1 144 ? 19.387 2.963 -10.975 1.00 64.19 144 THR A O 1
ATOM 1158 N N . ALA A 1 145 ? 18.551 4.813 -10.016 1.00 57.47 145 ALA A N 1
ATOM 1159 C CA . ALA A 1 145 ? 19.051 4.574 -8.654 1.00 57.47 145 ALA A CA 1
ATOM 1160 C C . ALA A 1 145 ? 18.479 3.312 -7.967 1.00 57.47 145 ALA A C 1
ATOM 1162 O O . ALA A 1 145 ? 18.955 2.876 -6.922 1.00 57.47 145 ALA A O 1
ATOM 1163 N N . LEU A 1 146 ? 17.435 2.710 -8.541 1.00 55.75 146 LEU A N 1
ATOM 1164 C CA . LEU A 1 146 ? 16.737 1.561 -7.959 1.00 55.75 146 LEU A CA 1
ATOM 1165 C C . LEU A 1 146 ? 17.405 0.212 -8.231 1.00 55.75 146 LEU A C 1
ATOM 1167 O O . LEU A 1 146 ? 16.982 -0.783 -7.641 1.00 55.75 146 LEU A O 1
ATOM 1171 N N . LYS A 1 147 ? 18.414 0.165 -9.113 1.00 50.12 147 LYS A N 1
ATOM 1172 C CA . LYS A 1 147 ? 19.222 -1.047 -9.307 1.00 50.12 147 LYS A CA 1
ATOM 1173 C C . LYS A 1 147 ? 20.063 -1.365 -8.070 1.00 50.12 147 LYS A C 1
ATOM 1175 O O . LYS A 1 147 ? 20.186 -2.535 -7.723 1.00 50.12 147 LYS A O 1
ATOM 1180 N N . ASP A 1 148 ? 20.517 -0.326 -7.371 1.00 44.38 148 ASP A N 1
ATOM 1181 C CA . ASP A 1 148 ? 21.489 -0.448 -6.283 1.00 44.38 148 ASP A CA 1
ATOM 1182 C C . ASP A 1 148 ? 20.834 -0.283 -4.895 1.00 44.38 148 ASP A C 1
ATOM 1184 O O . ASP A 1 148 ? 21.204 -0.954 -3.934 1.00 44.38 148 ASP A O 1
ATOM 1188 N N . GLY A 1 149 ? 19.786 0.547 -4.782 1.00 44.91 149 GLY A N 1
ATOM 1189 C CA . GLY A 1 149 ? 19.239 0.966 -3.482 1.00 44.91 149 GLY A CA 1
ATOM 1190 C C . GLY A 1 149 ? 18.200 0.049 -2.818 1.00 44.91 149 GLY A C 1
ATOM 1191 O O . GLY A 1 149 ? 17.981 0.156 -1.611 1.00 44.91 149 GLY A O 1
ATOM 1192 N N . LEU A 1 150 ? 17.552 -0.873 -3.543 1.00 45.28 150 LEU A N 1
ATOM 1193 C CA . LEU A 1 150 ? 16.522 -1.735 -2.929 1.00 45.28 150 LEU A CA 1
ATOM 1194 C C . LEU A 1 150 ? 17.101 -2.830 -2.024 1.00 45.28 150 LEU A C 1
ATOM 1196 O O . LEU A 1 150 ? 16.390 -3.321 -1.151 1.00 45.28 150 LEU A O 1
ATOM 1200 N N . ASN A 1 151 ? 18.383 -3.167 -2.183 1.00 39.53 151 ASN A N 1
ATOM 1201 C CA . ASN A 1 151 ? 19.082 -4.077 -1.276 1.00 39.53 151 ASN A CA 1
ATOM 1202 C C . ASN A 1 151 ? 19.683 -3.362 -0.057 1.00 39.53 151 ASN A C 1
ATOM 1204 O O . ASN A 1 151 ? 20.022 -4.031 0.914 1.00 39.53 151 ASN A O 1
ATOM 1208 N N . GLN A 1 152 ? 19.775 -2.027 -0.067 1.00 39.31 152 GLN A N 1
ATOM 1209 C CA . GLN A 1 152 ? 20.453 -1.264 0.986 1.00 39.31 152 GLN A CA 1
ATOM 1210 C C . GLN A 1 152 ? 19.505 -0.802 2.104 1.00 39.31 152 GLN A C 1
ATOM 1212 O O . GLN A 1 152 ? 19.899 -0.740 3.263 1.00 39.31 152 GLN A O 1
ATOM 1217 N N . GLN A 1 153 ? 18.224 -0.571 1.800 1.00 38.41 153 GLN A N 1
ATOM 1218 C CA . GLN A 1 153 ? 17.215 -0.310 2.839 1.00 38.41 153 GLN A CA 1
ATOM 1219 C C . GLN A 1 153 ? 16.729 -1.592 3.529 1.00 38.41 153 GLN A C 1
ATOM 1221 O O . GLN A 1 153 ? 16.431 -1.557 4.715 1.00 38.41 153 GLN A O 1
ATOM 1226 N N . ILE A 1 154 ? 16.732 -2.740 2.837 1.00 38.31 154 ILE A N 1
ATOM 1227 C CA . ILE A 1 154 ? 16.416 -4.047 3.445 1.00 38.31 154 ILE A CA 1
ATOM 1228 C C . ILE A 1 154 ? 17.566 -4.523 4.357 1.00 38.31 154 ILE A C 1
ATOM 1230 O O . ILE A 1 154 ? 17.315 -5.159 5.380 1.00 38.31 154 ILE A O 1
ATOM 1234 N N . SER A 1 155 ? 18.824 -4.191 4.035 1.00 31.25 155 SER A N 1
ATOM 1235 C CA . SER A 1 155 ? 19.982 -4.529 4.874 1.00 31.25 155 SER A CA 1
ATOM 1236 C C . SER A 1 155 ? 20.156 -3.605 6.085 1.00 31.25 155 SER A C 1
ATOM 1238 O O . SER A 1 155 ? 20.622 -4.071 7.122 1.00 31.25 155 SER A O 1
ATOM 1240 N N . GLN A 1 156 ? 19.721 -2.341 6.016 1.00 33.09 156 GLN A N 1
ATOM 1241 C CA . GLN A 1 156 ? 19.732 -1.442 7.179 1.00 33.09 156 GLN A CA 1
ATOM 1242 C C . GLN A 1 156 ? 18.697 -1.850 8.239 1.00 33.09 156 GLN A C 1
ATOM 1244 O O . GLN A 1 156 ? 19.030 -1.873 9.422 1.00 33.09 156 GLN A O 1
ATOM 1249 N N . THR A 1 157 ? 17.496 -2.297 7.843 1.00 38.56 157 THR A N 1
ATOM 1250 C CA . THR A 1 157 ? 16.493 -2.798 8.808 1.00 38.56 157 THR A CA 1
ATOM 1251 C C . THR A 1 157 ? 16.944 -4.094 9.494 1.00 38.56 157 THR A C 1
ATOM 1253 O O . THR A 1 157 ? 16.637 -4.304 10.661 1.00 38.56 157 THR A O 1
ATOM 1256 N N . LYS A 1 158 ? 17.757 -4.923 8.821 1.00 34.97 158 LYS A N 1
ATOM 1257 C CA . LYS A 1 158 ? 18.325 -6.147 9.409 1.00 34.97 158 LYS A CA 1
ATOM 1258 C C . LYS A 1 158 ? 19.544 -5.897 10.315 1.00 34.97 158 LYS A C 1
ATOM 1260 O O . LYS A 1 158 ? 19.877 -6.753 11.125 1.00 34.97 158 LYS A O 1
ATOM 1265 N N . MET A 1 159 ? 20.180 -4.726 10.220 1.00 28.19 159 MET A N 1
ATOM 1266 C CA . MET A 1 159 ? 21.285 -4.310 11.103 1.00 28.19 159 MET A CA 1
ATOM 1267 C C . MET A 1 159 ? 20.805 -3.566 12.361 1.00 28.19 159 MET A C 1
ATOM 1269 O O . MET A 1 159 ? 21.542 -3.502 13.343 1.00 28.19 159 MET A O 1
ATOM 1273 N N . GLN A 1 160 ? 19.572 -3.046 12.376 1.00 35.47 160 GLN A N 1
ATOM 1274 C CA . GLN A 1 160 ? 18.964 -2.428 13.565 1.00 35.47 160 GLN A CA 1
ATOM 1275 C C . GLN A 1 160 ? 18.205 -3.414 14.469 1.00 35.47 160 GLN A C 1
ATOM 1277 O O . GLN A 1 160 ? 17.979 -3.093 15.627 1.00 35.47 160 GLN A O 1
ATOM 1282 N N . GLU A 1 161 ? 17.906 -4.637 14.018 1.00 36.00 161 GLU A N 1
ATOM 1283 C CA . GLU A 1 161 ? 17.332 -5.696 14.876 1.00 36.00 161 GLU A CA 1
ATOM 1284 C C . GLU A 1 161 ? 18.344 -6.348 15.842 1.00 36.00 161 GLU A C 1
ATOM 1286 O O . GLU A 1 161 ? 17.950 -7.108 16.720 1.00 36.00 161 GLU A O 1
ATOM 1291 N N . MET A 1 162 ? 19.640 -6.028 15.730 1.00 33.09 162 MET A N 1
ATOM 1292 C CA . MET A 1 162 ? 20.700 -6.529 16.626 1.00 33.09 162 MET A CA 1
ATOM 1293 C C . MET A 1 162 ? 21.139 -5.512 17.695 1.00 33.09 162 MET A C 1
ATOM 1295 O O . MET A 1 162 ? 22.048 -5.794 18.476 1.00 33.09 162 MET A O 1
ATOM 1299 N N . ARG A 1 163 ? 20.515 -4.328 17.770 1.00 36.88 163 ARG A N 1
ATOM 1300 C CA . ARG A 1 163 ? 20.729 -3.368 18.866 1.00 36.88 163 ARG A CA 1
ATOM 1301 C C . ARG A 1 163 ? 19.379 -2.845 19.354 1.00 36.88 163 ARG A C 1
ATOM 1303 O O . ARG A 1 163 ? 18.652 -2.244 18.575 1.00 36.88 163 ARG A O 1
ATOM 1310 N N . CYS A 1 164 ? 19.130 -3.031 20.653 1.00 33.41 164 CYS A N 1
ATOM 1311 C CA . CYS A 1 164 ? 17.949 -2.648 21.450 1.00 33.41 164 CYS A CA 1
ATOM 1312 C C . CYS A 1 164 ? 16.876 -3.762 21.511 1.00 33.41 164 CYS A C 1
ATOM 1314 O O . CYS A 1 164 ? 16.185 -4.025 20.539 1.00 33.41 164 CYS A O 1
ATOM 1316 N N . ASN A 1 165 ? 16.697 -4.499 22.615 1.00 34.56 165 ASN A N 1
ATOM 1317 C CA . ASN A 1 165 ? 16.692 -4.049 24.012 1.00 34.56 165 ASN A CA 1
ATOM 1318 C C . ASN A 1 165 ? 17.351 -5.055 24.981 1.00 34.56 165 ASN A C 1
ATOM 1320 O O . ASN A 1 165 ? 17.062 -6.249 24.892 1.00 34.56 165 ASN A O 1
ATOM 1324 N N . PRO A 1 166 ? 18.139 -4.581 25.966 1.00 40.75 166 PRO A N 1
ATOM 1325 C CA . PRO A 1 166 ? 18.386 -5.320 27.197 1.00 40.75 166 PRO A CA 1
ATOM 1326 C C . PRO A 1 166 ? 17.076 -5.476 27.978 1.00 40.75 166 PRO A C 1
ATOM 1328 O O . PRO A 1 166 ? 16.282 -4.540 28.089 1.00 40.75 166 PRO A O 1
ATOM 1331 N N . VAL A 1 167 ? 16.861 -6.669 28.522 1.00 43.88 167 VAL A N 1
ATOM 1332 C CA . VAL A 1 167 ? 15.754 -6.974 29.430 1.00 43.88 167 VAL A CA 1
ATOM 1333 C C . VAL A 1 167 ? 16.047 -6.296 30.779 1.00 43.88 167 VAL A C 1
ATOM 1335 O O . VAL A 1 167 ? 17.125 -6.532 31.331 1.00 43.88 167 VAL A O 1
ATOM 1338 N N . PRO A 1 168 ? 15.156 -5.459 31.338 1.00 41.22 168 PRO A N 1
ATOM 1339 C CA . PRO A 1 168 ? 15.367 -4.898 32.667 1.00 41.22 168 PRO A CA 1
ATOM 1340 C C . PRO A 1 168 ? 15.185 -6.009 33.710 1.00 41.22 168 PRO A C 1
ATOM 1342 O O . PRO A 1 168 ? 14.087 -6.542 33.852 1.00 41.22 168 PRO A O 1
ATOM 1345 N N . GLY A 1 169 ? 16.261 -6.384 34.413 1.00 46.28 169 GLY A N 1
ATOM 1346 C CA . GLY A 1 169 ? 16.160 -7.286 35.569 1.00 46.28 169 GLY A CA 1
ATOM 1347 C C . GLY A 1 169 ? 17.326 -8.233 35.862 1.00 46.28 169 GLY A C 1
ATOM 1348 O O . GLY A 1 169 ? 17.239 -8.950 36.850 1.00 46.28 169 GLY A O 1
ATOM 1349 N N . HIS A 1 170 ? 18.410 -8.260 35.081 1.00 39.78 170 HIS A N 1
ATOM 1350 C CA . HIS A 1 170 ? 19.573 -9.100 35.408 1.00 39.78 170 HIS A CA 1
ATOM 1351 C C . HIS A 1 170 ? 20.761 -8.253 35.864 1.00 39.78 170 HIS A C 1
ATOM 1353 O O . HIS A 1 170 ? 21.467 -7.641 35.066 1.00 39.78 170 HIS A O 1
ATOM 1359 N N . SER A 1 171 ? 20.966 -8.230 37.180 1.00 39.56 171 SER A N 1
ATOM 1360 C CA . SER A 1 171 ? 22.233 -7.852 37.798 1.00 39.56 171 SER A CA 1
ATOM 1361 C C . SER A 1 171 ? 23.238 -8.977 37.559 1.00 39.56 171 SER A C 1
ATOM 1363 O O . SER A 1 171 ? 23.136 -10.027 38.186 1.00 39.56 171 SER A O 1
ATOM 1365 N N . ALA A 1 172 ? 24.177 -8.772 36.639 1.00 34.31 172 ALA A N 1
ATOM 1366 C CA . ALA A 1 172 ? 25.494 -9.400 36.689 1.00 34.31 172 ALA A CA 1
ATOM 1367 C C . ALA A 1 172 ? 26.450 -8.661 35.746 1.00 34.31 172 ALA A C 1
ATOM 1369 O O . ALA A 1 172 ? 26.438 -8.823 34.528 1.00 34.31 172 ALA A O 1
ATOM 1370 N N . CYS A 1 173 ? 27.284 -7.826 36.354 1.00 32.47 173 CYS A N 1
ATOM 1371 C CA . CYS A 1 173 ? 28.581 -7.434 35.834 1.00 32.47 173 CYS A CA 1
ATOM 1372 C C . CYS A 1 173 ? 29.425 -8.697 35.580 1.00 32.47 173 CYS A C 1
ATOM 1374 O O . CYS A 1 173 ? 29.504 -9.531 36.474 1.00 32.47 173 CYS A O 1
ATOM 1376 N N . LEU A 1 174 ? 30.078 -8.826 34.421 1.00 35.06 174 LEU A N 1
ATOM 1377 C CA . LEU A 1 174 ? 31.496 -9.194 34.391 1.00 35.06 174 LEU A CA 1
ATOM 1378 C C . LEU A 1 174 ? 32.139 -8.855 33.035 1.00 35.06 174 LEU A C 1
ATOM 1380 O O . LEU A 1 174 ? 31.642 -9.164 31.956 1.00 35.06 174 LEU A O 1
ATOM 1384 N N . THR A 1 175 ? 33.271 -8.185 33.160 1.00 41.84 175 THR A N 1
ATOM 1385 C CA . THR A 1 175 ? 34.265 -7.761 32.177 1.00 41.84 175 THR A CA 1
ATOM 1386 C C . THR A 1 175 ? 34.789 -8.875 31.266 1.00 41.84 175 THR A C 1
ATOM 1388 O O . THR A 1 175 ? 35.180 -9.922 31.775 1.00 41.84 175 THR A O 1
ATOM 1391 N N . PHE A 1 176 ? 34.997 -8.586 29.972 1.00 30.02 176 PHE A N 1
ATOM 1392 C CA . PHE A 1 176 ? 36.157 -9.126 29.247 1.00 30.02 176 PHE A CA 1
ATOM 1393 C C . PHE A 1 176 ? 36.596 -8.246 28.058 1.00 30.02 176 PHE A C 1
ATOM 1395 O O . PHE A 1 176 ? 36.002 -8.255 26.987 1.00 30.02 176 PHE A O 1
ATOM 1402 N N . PHE A 1 177 ? 37.652 -7.482 28.338 1.00 31.98 177 PHE A N 1
ATOM 1403 C CA . PHE A 1 177 ? 38.868 -7.255 27.549 1.00 31.98 177 PHE A CA 1
ATOM 1404 C C . PHE A 1 17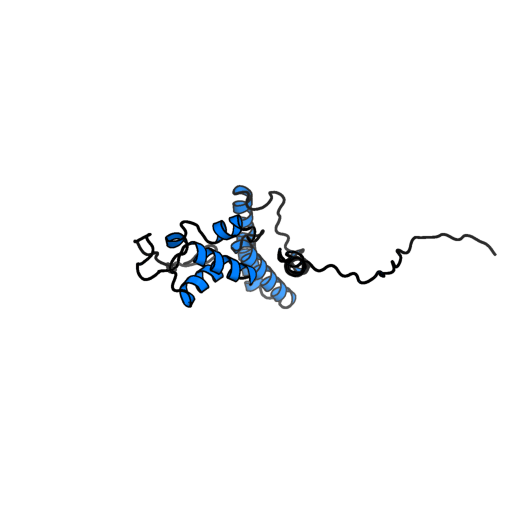7 ? 38.854 -6.636 26.136 1.00 31.98 177 PHE A C 1
ATOM 1406 O O . PHE A 1 177 ? 38.203 -7.070 25.193 1.00 31.98 177 PHE A O 1
ATOM 1413 N N . MET A 1 178 ? 39.720 -5.626 26.031 1.00 37.94 178 MET A N 1
ATOM 1414 C CA . MET A 1 178 ? 40.117 -4.840 24.871 1.00 37.94 178 MET A CA 1
ATOM 1415 C C . MET A 1 178 ? 40.812 -5.665 23.780 1.00 37.94 178 MET A C 1
ATOM 1417 O O . MET A 1 178 ? 41.689 -6.469 24.088 1.00 37.94 178 MET A O 1
ATOM 1421 N N . SER A 1 179 ? 40.527 -5.354 22.511 1.00 33.47 179 SER A N 1
ATOM 1422 C CA . SER A 1 179 ? 41.524 -5.037 21.466 1.00 33.47 179 SER A CA 1
ATOM 1423 C C . SER A 1 179 ? 40.881 -5.092 20.084 1.00 33.47 179 SER A C 1
ATOM 1425 O O . SER A 1 179 ? 40.545 -6.163 19.588 1.00 33.47 179 SER A O 1
ATOM 1427 N N . PHE A 1 180 ? 40.768 -3.940 19.430 1.00 32.81 180 PHE A N 1
ATOM 1428 C CA . PHE A 1 180 ? 40.644 -3.863 17.978 1.00 32.81 180 PHE A CA 1
ATOM 1429 C C . PHE A 1 180 ? 41.705 -2.866 17.500 1.00 32.81 180 PHE A C 1
ATOM 1431 O O . PHE A 1 180 ? 41.635 -1.706 17.901 1.00 32.81 180 PHE A O 1
ATOM 1438 N N . PRO A 1 181 ? 42.721 -3.300 16.733 1.00 38.84 181 PRO A N 1
ATOM 1439 C CA . PRO A 1 181 ? 43.712 -2.393 16.179 1.00 38.84 181 PRO A CA 1
ATOM 1440 C C . PRO A 1 181 ? 43.136 -1.634 14.978 1.00 38.84 181 PRO A C 1
ATOM 1442 O O . PRO A 1 181 ? 42.608 -2.237 14.040 1.00 38.84 181 PRO A O 1
ATOM 1445 N N . ASP A 1 182 ? 43.283 -0.311 15.024 1.00 40.44 182 ASP A N 1
ATOM 1446 C CA . ASP A 1 182 ? 43.190 0.598 13.886 1.00 40.44 182 ASP A CA 1
ATOM 1447 C C . ASP A 1 182 ? 44.154 0.165 12.767 1.00 40.44 182 ASP A C 1
ATOM 1449 O O . ASP A 1 182 ? 45.318 -0.148 13.022 1.00 40.44 182 ASP A O 1
ATOM 1453 N N . LYS A 1 183 ? 43.675 0.166 11.517 1.00 40.34 183 LYS A N 1
ATOM 1454 C CA . LYS A 1 183 ? 44.519 0.147 10.313 1.00 40.34 183 LYS A CA 1
ATOM 1455 C C . LYS A 1 183 ? 44.024 1.180 9.304 1.00 40.34 183 LYS A C 1
ATOM 1457 O O . LYS A 1 183 ? 43.120 0.926 8.514 1.00 40.34 183 LYS A O 1
ATOM 1462 N N . ASP A 1 184 ? 44.635 2.351 9.426 1.00 35.69 184 ASP A N 1
ATOM 1463 C CA . ASP A 1 184 ? 45.362 3.096 8.394 1.00 35.69 184 ASP A CA 1
ATOM 1464 C C . ASP A 1 184 ? 44.686 3.446 7.056 1.00 35.69 184 ASP A C 1
ATOM 1466 O O . ASP A 1 184 ? 44.514 2.646 6.137 1.00 35.69 184 ASP A O 1
ATOM 1470 N N . ILE A 1 185 ? 44.453 4.754 6.944 1.00 39.38 185 ILE A N 1
ATOM 1471 C CA . ILE A 1 185 ? 44.258 5.569 5.742 1.00 39.38 185 ILE A CA 1
ATOM 1472 C C . ILE A 1 185 ? 45.634 5.806 5.082 1.00 39.38 185 ILE A C 1
ATOM 1474 O O . ILE A 1 185 ? 46.530 6.304 5.766 1.00 39.38 185 ILE A O 1
ATOM 1478 N N . PRO A 1 186 ? 45.842 5.575 3.770 1.00 38.69 186 PRO A N 1
ATOM 1479 C CA . PRO A 1 186 ? 47.065 6.018 3.113 1.00 38.69 186 PRO A CA 1
ATOM 1480 C C . PRO A 1 186 ? 46.938 7.483 2.675 1.00 38.69 186 PRO A C 1
ATOM 1482 O O . PRO A 1 186 ? 46.232 7.811 1.721 1.00 38.69 186 PRO A O 1
ATOM 1485 N N . SER A 1 187 ? 47.653 8.359 3.387 1.00 33.91 187 SER A N 1
ATOM 1486 C CA . SER A 1 187 ? 47.920 9.746 3.001 1.00 33.91 187 SER A CA 1
ATOM 1487 C C . SER A 1 187 ? 49.256 9.863 2.256 1.00 33.91 187 SER A C 1
ATOM 1489 O O . SER A 1 187 ? 50.267 9.281 2.643 1.00 33.91 187 SER A O 1
ATOM 1491 N N . MET A 1 188 ? 49.213 10.657 1.190 1.00 39.66 188 MET A N 1
ATOM 1492 C CA . MET A 1 188 ? 50.293 11.209 0.370 1.00 39.66 188 MET A CA 1
ATOM 1493 C C . MET A 1 188 ? 51.553 11.652 1.149 1.00 39.66 188 MET A C 1
ATOM 1495 O O . MET A 1 188 ? 51.465 12.460 2.070 1.00 39.66 188 MET A O 1
ATOM 1499 N N . LYS A 1 189 ? 52.737 11.248 0.667 1.00 39.88 189 LYS A N 1
ATOM 1500 C CA . LYS A 1 189 ? 54.039 11.948 0.792 1.00 39.88 189 LYS A CA 1
ATOM 1501 C C . LYS A 1 189 ? 54.871 11.551 -0.440 1.00 39.88 189 LYS A C 1
ATOM 1503 O O . LYS A 1 189 ? 55.095 10.369 -0.651 1.00 39.88 189 LYS A O 1
ATOM 1508 N N . MET A 1 190 ? 55.118 12.423 -1.424 1.00 44.09 190 MET A N 1
ATOM 1509 C CA . MET A 1 190 ? 56.156 13.471 -1.447 1.00 44.09 190 MET A CA 1
ATOM 1510 C C . MET A 1 190 ? 57.503 12.977 -0.910 1.00 44.09 190 MET A C 1
ATOM 1512 O O . MET A 1 190 ? 57.707 12.986 0.299 1.00 44.09 190 MET A O 1
ATOM 1516 N N . LEU A 1 191 ? 58.423 12.620 -1.815 1.00 44.81 191 LEU A N 1
ATOM 1517 C CA . LEU A 1 191 ? 59.867 12.670 -1.576 1.00 44.81 191 LEU A CA 1
ATOM 1518 C C . LEU A 1 191 ? 60.619 12.982 -2.882 1.00 44.81 191 LEU A C 1
ATOM 1520 O O . LEU A 1 191 ? 60.742 12.160 -3.784 1.00 44.81 191 LEU A O 1
ATOM 1524 N N . LEU A 1 192 ? 61.091 14.226 -2.937 1.00 42.81 192 LEU A N 1
ATOM 1525 C CA . LEU A 1 192 ? 62.237 14.722 -3.695 1.00 42.81 192 LEU A CA 1
ATOM 1526 C C . LEU A 1 192 ? 63.535 14.111 -3.136 1.00 42.81 192 LEU A C 1
ATOM 1528 O O . LEU A 1 192 ? 63.720 14.185 -1.923 1.00 42.81 192 LEU A O 1
ATOM 1532 N N . HIS A 1 193 ? 64.424 13.612 -4.006 1.00 40.72 193 HIS A N 1
ATOM 1533 C CA . HIS A 1 193 ? 65.903 13.769 -4.042 1.00 40.72 193 HIS A CA 1
ATOM 1534 C C . HIS A 1 193 ? 66.467 12.733 -5.044 1.00 40.72 193 HIS A C 1
ATOM 1536 O O . HIS A 1 193 ? 66.230 11.544 -4.889 1.00 40.72 193 HIS A O 1
ATOM 1542 N N . LYS A 1 194 ? 66.990 13.146 -6.206 1.00 45.25 194 LYS A N 1
ATOM 1543 C CA . LYS A 1 194 ? 68.378 13.581 -6.473 1.00 45.25 194 LYS A CA 1
ATOM 1544 C C . LYS A 1 194 ? 69.383 12.413 -6.469 1.00 45.25 194 LYS A C 1
ATOM 1546 O O . LYS A 1 194 ? 69.959 12.117 -5.430 1.00 45.25 194 LYS A O 1
ATOM 1551 N N . GLN A 1 195 ? 69.612 11.833 -7.647 1.00 47.50 195 GLN A N 1
ATOM 1552 C CA . GLN A 1 195 ? 70.910 11.747 -8.335 1.00 47.50 195 GLN A CA 1
ATOM 1553 C C . GLN A 1 195 ? 70.644 11.723 -9.840 1.00 47.50 195 GLN A C 1
ATOM 1555 O O . GLN A 1 195 ? 69.624 11.112 -10.228 1.00 47.50 195 GLN A O 1
#

Organism: NCBI:txid77586

Foldseek 3Di:
DDDDPDDDDDDDDDDDDPDLAWDPVQPDALVVLLVLLVVCLVVVDDLVVSQVCCCPPVVGNDNCNRNVDGSQVSCVVVVSHDLDDPVLVVLLVVLVVLVVVCVVVVPDPVSVVVSVVSVVVNVVVVVVCCVVVSDPVPDDDDSPCSVPCVVVVVVVVVVPVVDDDDDPDDDDDDDDDDDDDDDDDDDDDDDDDDD

Sequence (195 aa):
MGRMHSRGKGISSSALPYKRTPPSWVKTAASDVEDMIMKAAKKGQMPSQIGVVLRDQHGIPLVKSVTGSKILRILKAHGLAPEIPEDLYFLIKKAVAIRKHLERNRKDKDSKFRLILVESRIHRLARYYKRTKKLPPTWKYISTALKDGLNQQISQTKMQEMRCNPVPGHSACLTFFMSFPDKDIPSMKMLLHKQ

InterPro domains:
  IPR000589 Small ribosomal subunit protein uS15 [PF00312] (74-146)
  IPR000589 Small ribosomal subunit protein uS15 [PS00362] (98-128)
  IPR000589 Small ribosomal subunit protein uS15 [SM01387] (70-149)
  IPR000589 Small ribosomal subunit protein uS15 [cd00353] (70-143)
  IPR009068 uS15/NS1, RNA-binding domain superfamily [SSF47060] (66-143)
  IPR012606 Small ribosomal subunit protein uS15, N-terminal [PF08069] (1-60)
  IPR012606 Small ribosomal subunit protein uS15, N-terminal [SM01386] (1-60)
  IPR023029 Small ribosomal subunit protein uS15, archaea/eukaryota [MF_01343_A] (3-149)
  IPR023029 Small ribosomal subunit protein uS15, archaea/eukaryota [PTHR11885] (1-145)

Secondary structure (DSSP, 8-state):
---SSSSS-----PPPPS--SPPTT----HHHHHHHHHHHHHTT--HHHHHHHHHHTT--S-HHHHHSS-HHHHHHHTT---SS-HHHHHHHHHHHHHHHHHHH-TT-HHHHHHHHHHHHHHHHHHHHHHHTTSS-TT----SSTHHHHHHHHHHHHHHHTTS----TT--------------------------